Protein AF-A0A6G6IWY6-F1 (afdb_monomer)

Organism: Pseudomonas nitroreducens (NCBI:txid46680)

Foldseek 3Di:
DPDPDDDPPDPDDPPPDDDPPDDPPPPDPVVVVVVVVVCVVVVDDCPDDPDDDDPLDQDQDPNDRDDDDVVSVVVVVVVVVVVVVVVVVVVVVLVVLVVVVVVVLVDPDELVRSCVSSVHDLVVVQVSCCPPVVPDPSCVRNHDDPDPVLAQPADADDPVPDDADQPHWHADVNFIWHAAPPVRDIDTQVQFDADPVDSNRTDNHGPVVVVVVVCVVVDPPDDDDDDDDD

Radius of gyration: 30.79 Å; Cα contacts (8 Å, |Δi|>4): 140; chains: 1; bounding box: 71×66×79 Å

Nearest PDB structures (foldseek):
  1wfk-assembly1_A  TM=4.346E-01  e=1.126E+00  Mus musculus
  7r3w-assembly3_C  TM=5.726E-01  e=5.995E+00  Salmonella enterica subsp. enterica serovar Typhimurium
  7op5-assembly1_A  TM=5.508E-01  e=5.272E+00  Thermochaetoides thermophila DSM 1495

Sequence (230 aa):
METDFPEIEERFAADAWREPVYVEHKITHEDLTAATEAWLKAGGCITQVESGVQNAVGSQFNSRSVGESPVALQASVGQSLAAKARQARRAVIDTERVEKLQVLLLGETNRADVCAALEISDKILQRLLEQYFPGDKSVAHLRRKWRDEDQPKVVQLRDDEWKLAHGRIVKIDDIPHKRCPSCKEDKPTSQFYECSSHASGIKTYCKPCEKALGAIRWGKGGSNEQPSAA

Secondary structure (DSSP, 8-state):
----PPP-------GGGS----------HHHHHHHHHHHHHTT------------SS--EETTEE----HHHHHHHHHHHHHHHHHHHHHHHHHHHHHHHHHHHTTS---HHHHHHHTT--HHHHHHHHHHH-TT-SGGGGTS-PPPS--S---EE--GGG--PPTT-EEEETTEEEEE-TTT--EEEGGGEEE-TTSTTSEEEEEHHHHHHHHHHHTT-----------

pLDDT: mean 74.03, std 16.27, range [33.84, 93.94]

Solvent-accessible surface area (backbone atoms only — not comparable to full-atom values): 14804 Å² total; per-residue (Å²): 134,84,80,91,66,80,78,80,84,75,79,73,72,75,74,88,68,64,75,82,77,82,69,81,81,82,74,48,74,65,57,53,49,54,53,52,50,53,41,48,73,72,66,60,68,89,88,74,80,83,79,75,80,72,69,89,62,78,58,61,56,92,90,37,81,60,82,79,46,74,66,55,50,54,51,50,52,50,50,52,51,51,50,51,53,52,51,53,58,47,49,61,57,44,52,59,50,49,57,55,46,56,62,52,66,77,47,99,69,54,56,68,57,52,26,60,76,66,76,44,55,65,70,57,52,50,51,48,43,56,74,75,41,73,81,50,70,86,55,52,83,60,48,82,72,82,63,85,77,63,55,68,81,63,50,81,59,62,82,93,72,78,73,78,57,93,81,52,51,34,38,55,96,86,43,48,29,35,41,18,81,84,84,67,48,76,40,51,53,86,52,30,44,79,29,86,90,35,80,77,42,42,48,76,40,34,49,70,58,45,49,55,50,45,48,64,76,67,57,72,78,84,82,93,78,80,84,83,79,131

Mean predicted aligned error: 20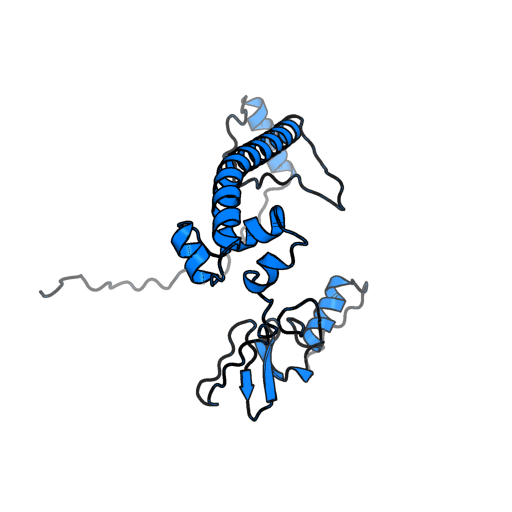.56 Å

Structure (mmCIF, N/CA/C/O backbone):
data_AF-A0A6G6IWY6-F1
#
_entry.id   AF-A0A6G6IWY6-F1
#
loop_
_atom_site.group_PDB
_atom_site.id
_atom_site.type_symbol
_atom_site.label_atom_id
_atom_site.label_alt_id
_atom_site.label_comp_id
_atom_site.label_asym_id
_atom_site.label_entity_id
_atom_site.label_seq_id
_atom_site.pdbx_PDB_ins_code
_atom_site.Cartn_x
_atom_site.Cartn_y
_atom_site.Cartn_z
_atom_site.occupancy
_atom_site.B_iso_or_equiv
_atom_site.auth_seq_id
_atom_site.auth_comp_id
_atom_site.auth_asym_id
_atom_site.auth_atom_id
_atom_site.pdbx_PDB_model_num
ATOM 1 N N . MET A 1 1 ? -17.441 38.829 -35.935 1.00 47.34 1 MET A N 1
ATOM 2 C CA . MET A 1 1 ? -15.992 38.563 -36.005 1.00 47.34 1 MET A CA 1
ATOM 3 C C . MET A 1 1 ? -15.815 37.500 -37.063 1.00 47.34 1 MET A C 1
ATOM 5 O O . MET A 1 1 ? -15.904 36.318 -36.763 1.00 47.34 1 MET A O 1
ATOM 9 N N . GLU A 1 2 ? -15.732 37.957 -38.306 1.00 50.34 2 GLU A N 1
ATOM 10 C CA . GLU A 1 2 ? -15.362 37.145 -39.461 1.00 50.34 2 GLU A CA 1
ATOM 11 C C . GLU A 1 2 ? -13.859 36.895 -39.331 1.00 50.34 2 GLU A C 1
ATOM 13 O O . GLU A 1 2 ? -13.079 37.836 -39.204 1.00 50.34 2 GLU A O 1
ATOM 18 N N . THR A 1 3 ? -13.461 35.635 -39.185 1.00 52.66 3 THR A N 1
ATOM 19 C CA . THR A 1 3 ? -12.047 35.270 -39.098 1.00 52.66 3 THR A CA 1
ATOM 20 C C . THR A 1 3 ? -11.517 35.063 -40.508 1.00 52.66 3 THR A C 1
ATOM 22 O O . THR A 1 3 ? -11.722 33.998 -41.087 1.00 52.66 3 THR A O 1
ATOM 25 N N . ASP A 1 4 ? -10.834 36.083 -41.022 1.00 59.19 4 ASP A N 1
ATOM 26 C CA . ASP A 1 4 ? -10.055 36.061 -42.262 1.00 59.19 4 ASP A CA 1
ATOM 27 C C . ASP A 1 4 ? -8.797 35.193 -42.092 1.00 59.19 4 ASP A C 1
ATOM 29 O O . ASP A 1 4 ? -7.681 35.694 -41.943 1.00 59.19 4 ASP A O 1
ATOM 33 N N . PHE A 1 5 ? -8.960 33.872 -42.071 1.00 64.62 5 PHE A N 1
ATOM 34 C CA . PHE A 1 5 ? -7.836 32.971 -42.314 1.00 64.62 5 PHE A CA 1
ATOM 35 C C . PHE A 1 5 ? -7.839 32.583 -43.794 1.00 64.62 5 PHE A C 1
ATOM 37 O O . PHE A 1 5 ? -8.876 32.132 -44.283 1.00 64.62 5 PHE A O 1
ATOM 44 N N . PRO A 1 6 ? -6.716 32.752 -44.516 1.00 67.19 6 PRO A N 1
ATOM 45 C CA . PRO A 1 6 ? -6.635 32.323 -45.903 1.00 67.19 6 PRO A CA 1
ATOM 46 C C . PRO A 1 6 ? -6.864 30.811 -45.990 1.00 67.19 6 PRO A C 1
ATOM 48 O O . PRO A 1 6 ? -6.364 30.040 -45.165 1.00 67.19 6 PRO A O 1
ATOM 51 N N . GLU A 1 7 ? -7.645 30.398 -46.984 1.00 66.56 7 GLU A N 1
ATOM 52 C CA . GLU A 1 7 ? -7.920 28.995 -47.268 1.00 66.56 7 GLU A CA 1
ATOM 53 C C . GLU A 1 7 ? -6.602 28.299 -47.643 1.00 66.56 7 GLU A C 1
ATOM 55 O O . GLU A 1 7 ? -5.855 28.764 -48.501 1.00 66.56 7 GLU A O 1
ATOM 60 N N . ILE A 1 8 ? -6.258 27.221 -46.936 1.00 66.50 8 ILE A N 1
ATOM 61 C CA . ILE A 1 8 ? -5.014 26.481 -47.174 1.00 66.50 8 ILE A CA 1
ATOM 62 C C . ILE A 1 8 ? -5.194 25.692 -48.480 1.00 66.50 8 ILE A C 1
ATOM 64 O O . ILE A 1 8 ? -5.775 24.607 -48.473 1.00 66.50 8 ILE A O 1
ATOM 68 N N . GLU A 1 9 ? -4.723 26.250 -49.598 1.00 61.19 9 GLU A N 1
ATOM 69 C CA . GLU A 1 9 ? -4.887 25.684 -50.949 1.00 61.19 9 GLU A CA 1
ATOM 70 C C . GL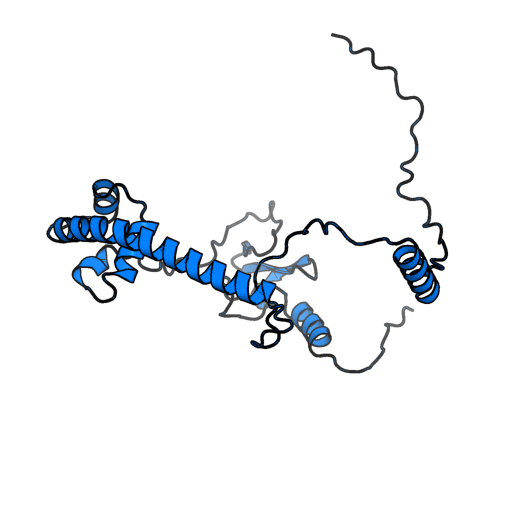U A 1 9 ? -4.089 24.387 -51.175 1.00 61.19 9 GLU A C 1
ATOM 72 O O . GLU A 1 9 ? -4.437 23.577 -52.035 1.00 61.19 9 GLU A O 1
ATOM 77 N N . GLU A 1 10 ? -3.065 24.119 -50.363 1.00 64.88 10 GLU A N 1
ATOM 78 C CA . GLU A 1 10 ? -2.229 22.928 -50.511 1.00 64.88 10 GLU A CA 1
ATOM 79 C C . GLU A 1 10 ? -2.509 21.906 -49.407 1.00 64.88 10 GLU A C 1
ATOM 81 O O . GLU A 1 10 ? -1.955 21.923 -48.305 1.00 64.88 10 GLU A O 1
ATOM 86 N N . ARG A 1 11 ? -3.380 20.946 -49.728 1.00 58.06 11 ARG A N 1
ATOM 87 C CA . ARG A 1 11 ? -3.481 19.690 -48.982 1.00 58.06 11 ARG A CA 1
ATOM 88 C C . ARG A 1 11 ? -2.247 18.841 -49.273 1.00 58.06 11 ARG A C 1
ATOM 90 O O . ARG A 1 11 ? -2.254 18.025 -50.191 1.00 58.06 11 ARG A O 1
ATOM 97 N N . PHE A 1 12 ? -1.204 18.993 -48.466 1.00 56.25 12 PHE A N 1
ATOM 98 C CA . PHE A 1 12 ? -0.118 18.018 -48.432 1.00 56.25 12 PHE A CA 1
ATOM 99 C C . PHE A 1 12 ? -0.699 16.670 -47.994 1.00 56.25 12 PHE A C 1
ATOM 101 O O . PHE A 1 12 ? -1.281 16.551 -46.911 1.00 56.25 12 PHE A O 1
ATOM 108 N N . ALA A 1 13 ? -0.591 15.652 -48.849 1.00 58.19 13 ALA A N 1
ATOM 109 C CA . ALA A 1 13 ? -0.885 14.289 -48.436 1.00 58.19 13 ALA A CA 1
ATOM 110 C C . ALA A 1 13 ? 0.026 13.965 -47.250 1.00 58.19 13 ALA A C 1
ATOM 112 O O . ALA A 1 13 ? 1.216 14.266 -47.294 1.00 58.19 13 ALA A O 1
ATOM 113 N N . ALA A 1 14 ? -0.531 13.403 -46.177 1.00 53.66 14 ALA A N 1
ATOM 114 C CA . ALA A 1 14 ? 0.255 13.022 -45.018 1.00 53.66 14 ALA A CA 1
ATOM 115 C C . ALA A 1 14 ? 1.386 12.081 -45.470 1.00 53.66 14 ALA A C 1
ATOM 117 O O . ALA A 1 14 ? 1.149 10.899 -45.711 1.00 53.66 14 ALA A O 1
ATOM 118 N N . ASP A 1 15 ? 2.617 12.598 -45.546 1.00 57.06 15 ASP A N 1
ATOM 119 C CA . ASP A 1 15 ? 3.846 11.851 -45.859 1.00 57.06 15 ASP A CA 1
ATOM 120 C C . ASP A 1 15 ? 4.134 10.723 -44.837 1.00 57.06 15 ASP A C 1
ATOM 122 O O . ASP A 1 15 ? 5.115 9.995 -44.957 1.00 57.06 15 ASP A O 1
ATOM 126 N N . ALA A 1 16 ? 3.247 10.519 -43.857 1.00 53.28 16 ALA A N 1
ATOM 127 C CA . ALA A 1 16 ? 3.255 9.430 -42.886 1.00 53.28 16 ALA A CA 1
ATOM 128 C C . ALA A 1 16 ? 3.116 8.017 -43.497 1.00 53.28 16 ALA A C 1
ATOM 130 O O . ALA A 1 16 ? 3.171 7.041 -42.753 1.00 53.28 16 ALA A O 1
ATOM 131 N N . TRP A 1 17 ? 2.953 7.893 -44.822 1.00 53.72 17 TRP A N 1
ATOM 132 C CA . TRP A 1 17 ? 2.821 6.609 -45.525 1.00 53.72 17 TRP A CA 1
ATOM 133 C C . TRP A 1 17 ? 3.666 6.497 -46.801 1.00 53.72 17 TRP A C 1
ATOM 135 O O . TRP A 1 17 ? 3.313 5.731 -47.698 1.00 53.72 17 TRP A O 1
ATOM 145 N N . ARG A 1 18 ? 4.783 7.230 -46.926 1.00 61.41 18 ARG A N 1
ATOM 146 C CA . ARG A 1 18 ? 5.783 6.830 -47.931 1.00 61.41 18 ARG A CA 1
ATOM 147 C C . ARG A 1 18 ? 6.283 5.431 -47.578 1.00 61.41 18 ARG A C 1
ATOM 149 O O . ARG A 1 18 ? 6.529 5.147 -46.405 1.00 61.41 18 ARG A O 1
ATOM 156 N N . GLU A 1 19 ? 6.405 4.563 -48.583 1.00 60.81 19 GLU A N 1
ATOM 157 C CA . GLU A 1 19 ? 7.048 3.258 -48.419 1.00 60.81 19 GLU A CA 1
ATOM 158 C C . GLU A 1 19 ? 8.378 3.460 -47.681 1.00 60.81 19 GLU A C 1
ATOM 160 O O . GLU A 1 19 ? 9.105 4.408 -48.006 1.00 60.81 19 GLU A O 1
ATOM 165 N N . PRO A 1 20 ? 8.687 2.648 -46.655 1.00 61.53 20 PRO A N 1
ATOM 166 C CA . PRO A 1 20 ? 9.910 2.821 -45.895 1.00 61.53 20 PRO A CA 1
ATOM 167 C C . PRO A 1 20 ? 11.089 2.729 -46.861 1.00 61.53 20 PRO A C 1
ATOM 169 O O . PRO A 1 20 ? 11.387 1.661 -47.396 1.00 61.53 20 PRO A O 1
ATOM 172 N N . VAL A 1 21 ? 11.754 3.860 -47.101 1.00 66.06 21 VAL A N 1
ATOM 173 C CA . VAL A 1 21 ? 13.010 3.874 -47.844 1.00 66.06 21 VAL A CA 1
ATOM 174 C C . VAL A 1 21 ? 13.999 3.108 -46.983 1.00 66.06 21 VAL A C 1
ATOM 176 O O . VAL A 1 21 ? 14.399 3.574 -45.916 1.00 66.06 21 VAL A O 1
ATOM 179 N N . TYR A 1 22 ? 14.335 1.896 -47.415 1.00 55.53 22 TYR A N 1
ATOM 180 C CA . TYR A 1 22 ? 15.303 1.060 -46.730 1.00 55.53 22 TYR A CA 1
ATOM 181 C C . TYR A 1 22 ? 16.676 1.717 -46.848 1.00 55.53 22 TYR A C 1
ATOM 183 O O . TYR A 1 22 ? 17.366 1.604 -47.860 1.00 55.53 22 TYR A O 1
ATOM 191 N N . VAL A 1 23 ? 17.053 2.455 -45.810 1.00 64.75 23 VAL A N 1
ATOM 192 C CA . VAL A 1 23 ? 18.428 2.896 -45.629 1.00 64.75 23 VAL A CA 1
ATOM 193 C C . VAL A 1 23 ? 19.171 1.695 -45.066 1.00 64.75 23 VAL A C 1
ATOM 195 O O . VAL A 1 23 ? 18.904 1.287 -43.938 1.00 64.75 23 VAL A O 1
ATOM 198 N N . GLU A 1 24 ? 20.075 1.102 -45.846 1.00 63.06 24 GLU A N 1
ATOM 199 C CA . GLU A 1 24 ? 20.978 0.068 -45.339 1.00 63.06 24 GLU A CA 1
ATOM 200 C C . GLU A 1 24 ? 21.704 0.615 -44.103 1.00 63.06 24 GLU A C 1
ATOM 202 O O . GLU A 1 24 ? 22.569 1.485 -44.210 1.00 63.06 24 GLU A O 1
ATOM 207 N N . HIS A 1 25 ? 21.340 0.135 -42.913 1.00 59.12 25 HIS A N 1
ATOM 208 C CA . HIS A 1 25 ? 22.015 0.480 -41.668 1.00 59.12 25 HIS A CA 1
ATOM 209 C C . HIS A 1 25 ? 23.422 -0.145 -41.664 1.00 59.12 25 HIS A C 1
ATOM 211 O O . HIS A 1 25 ? 23.652 -1.184 -41.054 1.00 59.12 25 HIS A O 1
ATOM 217 N N . LYS A 1 26 ? 24.377 0.466 -42.372 1.00 64.69 26 LYS A N 1
ATOM 218 C CA . LYS A 1 26 ? 25.794 0.067 -42.407 1.00 64.69 26 LYS A CA 1
ATOM 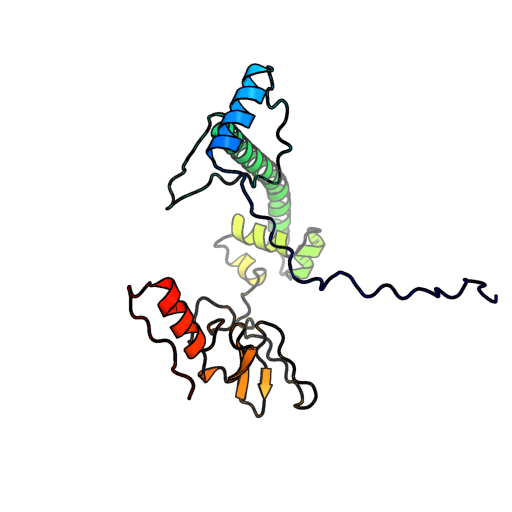219 C C . LYS A 1 26 ? 26.606 0.775 -41.324 1.00 64.69 26 LYS A C 1
ATOM 221 O O . LYS A 1 26 ? 27.669 1.311 -41.598 1.00 64.69 26 LYS A O 1
ATOM 226 N N . ILE A 1 27 ? 26.096 0.812 -40.098 1.00 77.00 27 ILE A N 1
ATOM 227 C CA . ILE A 1 27 ? 26.972 1.046 -38.950 1.00 77.00 27 ILE A CA 1
ATOM 228 C C . ILE A 1 27 ? 27.260 -0.332 -38.386 1.00 77.00 27 ILE A C 1
ATOM 230 O O . ILE A 1 27 ? 26.419 -0.945 -37.727 1.00 77.00 27 ILE A O 1
ATOM 234 N N . THR A 1 28 ? 28.425 -0.854 -38.736 1.00 81.12 28 THR A N 1
ATOM 235 C CA . THR A 1 28 ? 28.901 -2.112 -38.184 1.00 81.12 28 THR A CA 1
ATOM 236 C C . THR A 1 28 ? 29.411 -1.887 -36.764 1.00 81.12 28 THR A C 1
ATOM 238 O O . THR A 1 28 ? 29.689 -0.766 -36.333 1.00 81.12 28 THR A O 1
ATOM 241 N N . HIS A 1 29 ? 29.545 -2.972 -36.005 1.00 74.50 29 HIS A N 1
ATOM 242 C CA . HIS A 1 29 ? 30.143 -2.905 -34.673 1.00 74.50 29 HIS A CA 1
ATOM 243 C C . HIS A 1 29 ? 31.586 -2.360 -34.720 1.00 74.50 29 HIS A C 1
ATOM 245 O O . HIS A 1 29 ? 32.047 -1.719 -33.776 1.00 74.50 29 HIS A O 1
ATOM 251 N N . GLU A 1 30 ? 32.291 -2.581 -35.831 1.00 80.62 30 GLU A N 1
ATOM 252 C CA . GLU A 1 30 ? 33.650 -2.085 -36.062 1.00 80.62 30 GLU A CA 1
ATOM 253 C C . GLU A 1 30 ? 33.665 -0.559 -36.218 1.00 80.62 30 GLU A C 1
ATOM 255 O O . GLU A 1 30 ? 34.477 0.109 -35.578 1.00 80.62 30 GLU A O 1
ATOM 260 N N . ASP A 1 31 ? 32.699 0.007 -36.948 1.00 82.69 31 ASP A N 1
ATOM 261 C CA . ASP A 1 31 ? 32.545 1.461 -37.104 1.00 82.69 31 ASP A CA 1
ATOM 262 C C . ASP A 1 31 ? 32.257 2.153 -35.765 1.00 82.69 31 ASP A C 1
ATOM 264 O O . ASP A 1 31 ? 32.817 3.210 -35.462 1.00 82.69 31 ASP A O 1
ATOM 268 N N . LEU A 1 32 ? 31.420 1.533 -34.924 1.00 83.00 32 LEU A N 1
ATOM 269 C CA . LEU A 1 32 ? 31.150 2.023 -33.569 1.00 83.00 32 LEU A CA 1
ATOM 270 C C . LEU A 1 32 ? 32.414 2.014 -32.710 1.00 83.00 32 LEU A C 1
ATOM 272 O O . LEU A 1 32 ? 32.672 2.979 -31.992 1.00 83.00 32 LEU A O 1
ATOM 276 N N . THR A 1 33 ? 33.208 0.947 -32.817 1.00 85.19 33 THR A N 1
ATOM 277 C CA . THR A 1 33 ? 34.448 0.780 -32.050 1.00 85.19 33 THR A CA 1
ATOM 278 C C . THR A 1 33 ? 35.471 1.847 -32.448 1.00 85.19 33 THR A C 1
ATOM 280 O O . THR A 1 33 ? 35.993 2.557 -31.584 1.00 85.19 33 THR A O 1
ATOM 283 N N . ALA A 1 34 ? 35.670 2.056 -33.752 1.00 85.38 34 ALA A N 1
ATOM 284 C CA . ALA A 1 34 ? 36.560 3.086 -34.280 1.00 85.38 34 ALA A CA 1
ATOM 285 C C . ALA A 1 34 ? 36.130 4.505 -33.860 1.00 85.38 34 ALA A C 1
ATOM 287 O O . ALA A 1 34 ? 36.969 5.328 -33.486 1.00 85.38 34 ALA A O 1
ATOM 288 N N . ALA A 1 35 ? 34.824 4.789 -33.857 1.00 85.62 35 ALA A N 1
ATOM 289 C CA . ALA A 1 35 ? 34.291 6.068 -33.395 1.00 85.62 35 ALA A CA 1
ATOM 290 C C . ALA A 1 35 ? 34.550 6.299 -31.896 1.00 85.62 35 ALA A C 1
ATOM 292 O O . ALA A 1 35 ? 34.976 7.390 -31.505 1.00 85.62 35 ALA A O 1
ATOM 293 N N . THR A 1 36 ? 34.354 5.279 -31.052 1.00 85.50 36 THR A N 1
ATOM 294 C CA . THR A 1 36 ? 34.669 5.375 -29.617 1.00 85.50 36 THR A CA 1
ATOM 295 C C . THR A 1 36 ? 36.156 5.583 -29.354 1.00 85.50 36 THR A C 1
ATOM 297 O O . THR A 1 36 ? 36.515 6.406 -28.513 1.00 85.50 36 THR A O 1
ATOM 300 N N . GLU A 1 37 ? 37.034 4.899 -30.086 1.00 84.44 37 GLU A N 1
ATOM 301 C CA . GLU A 1 37 ? 38.485 5.055 -29.945 1.00 84.44 37 GLU A CA 1
ATOM 302 C C . GLU A 1 37 ? 38.958 6.445 -30.373 1.00 84.44 37 GLU A C 1
ATOM 304 O O . GLU A 1 37 ? 39.750 7.073 -29.667 1.00 84.44 37 GLU A O 1
ATOM 309 N N . ALA A 1 38 ? 38.440 6.962 -31.491 1.00 86.50 38 ALA A N 1
ATOM 310 C CA . ALA A 1 38 ? 38.732 8.315 -31.951 1.00 86.50 38 ALA A CA 1
ATOM 311 C C . ALA A 1 38 ? 38.292 9.368 -30.921 1.00 86.50 38 ALA A C 1
ATOM 313 O O . ALA A 1 38 ? 39.040 10.305 -30.634 1.00 86.50 38 ALA A O 1
ATOM 314 N N . TRP A 1 39 ? 37.115 9.186 -30.316 1.00 87.31 39 TRP A N 1
ATOM 315 C CA . TRP A 1 39 ? 36.584 10.077 -29.285 1.00 87.31 39 TRP A CA 1
ATOM 316 C C . TRP A 1 39 ? 37.406 10.043 -27.987 1.00 87.31 39 TRP A C 1
ATOM 318 O O . TRP A 1 39 ? 37.747 11.095 -27.442 1.00 87.31 39 TRP A O 1
ATOM 328 N N . LEU A 1 40 ? 37.810 8.854 -27.529 1.00 85.44 40 LEU A N 1
ATOM 329 C CA . LEU A 1 40 ? 38.690 8.695 -26.365 1.00 85.44 40 LEU A CA 1
ATOM 330 C C . LEU A 1 40 ? 40.083 9.289 -26.618 1.00 85.44 40 LEU A C 1
ATOM 332 O O . LEU A 1 40 ? 40.644 9.953 -25.747 1.00 85.44 40 LEU A O 1
ATOM 336 N N . LYS A 1 41 ? 40.632 9.110 -27.825 1.00 83.81 41 LYS A N 1
ATOM 337 C CA . LYS A 1 41 ? 41.930 9.674 -28.227 1.00 83.81 41 LYS A CA 1
ATOM 338 C C . LYS A 1 41 ? 41.906 11.201 -28.309 1.00 83.81 41 LYS A C 1
ATOM 340 O O . LYS A 1 41 ? 42.921 11.836 -28.038 1.00 83.81 41 LYS A O 1
ATOM 345 N N . ALA A 1 42 ? 40.754 11.788 -28.631 1.00 85.12 42 ALA A N 1
ATOM 346 C CA . ALA A 1 42 ? 40.528 13.230 -28.578 1.00 85.12 42 ALA A CA 1
ATOM 347 C C . ALA A 1 42 ? 40.396 13.778 -27.139 1.00 85.12 42 ALA A C 1
ATOM 349 O O . ALA A 1 42 ? 40.190 14.976 -26.961 1.00 85.12 42 ALA A O 1
ATOM 350 N N . GLY A 1 43 ? 40.517 12.925 -26.113 1.00 84.44 43 GLY A N 1
ATOM 351 C CA . GLY A 1 43 ? 40.382 13.313 -24.709 1.00 84.44 43 GLY A CA 1
ATOM 352 C C . GLY A 1 43 ? 38.931 13.468 -24.256 1.00 84.44 43 GLY A C 1
ATOM 353 O O . GLY A 1 43 ? 38.684 14.073 -23.213 1.00 84.44 43 GLY A O 1
ATOM 354 N N . GLY A 1 44 ? 37.970 12.939 -25.023 1.00 77.00 44 GLY A N 1
ATOM 355 C CA . GLY A 1 44 ? 36.573 12.890 -24.621 1.00 77.00 44 GLY A CA 1
ATOM 356 C C . GLY A 1 44 ? 36.417 12.082 -23.335 1.00 77.00 44 GLY A C 1
ATOM 357 O O . GLY A 1 44 ? 36.778 10.908 -23.274 1.00 77.00 44 GLY A O 1
ATOM 358 N N . CYS A 1 45 ? 35.887 12.712 -22.291 1.00 77.00 45 CYS A N 1
ATOM 359 C CA . CYS A 1 45 ? 35.471 12.040 -21.070 1.00 77.00 45 CYS A CA 1
ATOM 360 C C . CYS A 1 45 ? 33.981 12.306 -20.845 1.00 77.00 45 CYS A C 1
ATOM 362 O O . CYS A 1 45 ? 33.481 13.400 -21.108 1.00 77.00 45 CYS A O 1
ATOM 364 N N . ILE A 1 46 ? 33.243 11.284 -20.404 1.00 67.44 46 ILE A N 1
ATOM 365 C CA . ILE A 1 46 ? 31.826 11.447 -20.077 1.00 67.44 46 ILE A CA 1
ATOM 366 C C . ILE A 1 46 ? 31.784 12.202 -18.749 1.00 67.44 46 ILE A C 1
ATOM 368 O O . ILE A 1 46 ? 31.975 11.614 -17.688 1.00 67.44 46 ILE A O 1
ATOM 372 N N . THR A 1 47 ? 31.600 13.518 -18.810 1.00 63.31 47 THR A N 1
ATOM 373 C CA . THR A 1 47 ? 31.592 14.393 -17.630 1.00 63.31 47 THR A CA 1
ATOM 374 C C . THR A 1 47 ? 30.279 14.315 -16.858 1.00 63.31 47 THR A C 1
ATOM 376 O O . THR A 1 47 ? 30.277 14.493 -15.642 1.00 63.31 47 THR A O 1
ATOM 379 N N . GLN A 1 48 ? 29.168 14.008 -17.535 1.00 57.81 48 GLN A N 1
ATOM 380 C CA . GLN A 1 48 ? 27.853 13.894 -16.916 1.00 57.81 48 GLN A CA 1
ATOM 381 C C . GLN A 1 48 ? 26.962 12.943 -17.724 1.00 57.81 48 GLN A C 1
ATOM 383 O O . GLN A 1 48 ? 26.645 13.201 -18.881 1.00 57.81 48 GLN A O 1
ATOM 388 N N . VAL A 1 49 ? 26.549 11.834 -17.108 1.00 59.91 49 VAL A N 1
ATOM 389 C CA . VAL A 1 49 ? 25.427 11.027 -17.603 1.00 59.91 49 VAL A CA 1
ATOM 390 C C . VAL A 1 49 ? 24.175 11.633 -16.986 1.00 59.91 49 VAL A C 1
ATOM 392 O O . VAL A 1 49 ? 24.016 11.584 -15.766 1.00 59.91 49 VAL A O 1
ATOM 395 N N . GLU A 1 50 ? 23.295 12.231 -17.791 1.00 53.16 50 GLU A N 1
ATOM 396 C CA . GLU A 1 50 ? 21.964 12.599 -17.308 1.00 53.16 50 GLU A CA 1
ATOM 397 C C . GLU A 1 50 ? 21.269 11.313 -16.866 1.00 53.16 50 GLU A C 1
ATOM 399 O O . GLU A 1 50 ? 20.954 10.439 -17.675 1.00 53.16 50 GLU A O 1
ATOM 404 N N . SER A 1 51 ? 21.129 11.135 -15.552 1.00 49.69 51 SER A N 1
ATOM 405 C CA . SER A 1 51 ? 20.600 9.904 -14.985 1.00 49.69 51 SER A CA 1
ATOM 406 C C . SER A 1 51 ? 19.118 9.782 -15.341 1.00 49.69 51 SER A C 1
ATOM 408 O O . SER A 1 51 ? 18.244 10.264 -14.618 1.00 49.69 51 SER A O 1
ATOM 410 N N . GLY A 1 52 ? 18.824 9.125 -16.457 1.00 49.41 52 GLY A N 1
ATOM 411 C CA . GLY A 1 52 ? 17.492 8.633 -16.764 1.00 49.41 52 GLY A CA 1
ATOM 412 C C . GLY A 1 52 ? 17.092 7.609 -15.705 1.00 49.41 52 GLY A C 1
ATOM 413 O O . GLY A 1 52 ? 17.636 6.511 -15.677 1.00 49.41 52 GLY A O 1
ATOM 414 N N . VAL A 1 53 ? 16.198 8.020 -14.800 1.00 55.38 53 VAL A N 1
ATOM 415 C CA . VAL A 1 53 ? 15.384 7.210 -13.874 1.00 55.38 53 VAL A CA 1
ATOM 416 C C . VAL A 1 53 ? 16.012 5.860 -13.496 1.00 55.38 53 VAL A C 1
ATOM 418 O O . VAL A 1 53 ? 15.506 4.793 -13.841 1.00 55.38 53 VAL A O 1
ATOM 421 N N . GLN A 1 54 ? 17.112 5.884 -12.744 1.00 49.81 54 GLN A N 1
ATOM 422 C CA . GLN A 1 54 ? 17.537 4.679 -12.040 1.00 49.81 54 GLN A CA 1
ATOM 423 C C . GLN A 1 54 ? 16.692 4.560 -10.777 1.00 49.81 54 GLN A C 1
ATOM 425 O O . GLN A 1 54 ? 16.935 5.227 -9.770 1.00 49.81 54 GLN A O 1
ATOM 430 N N . ASN A 1 55 ? 15.659 3.718 -10.838 1.00 50.75 55 ASN A N 1
ATOM 431 C CA . ASN A 1 55 ? 15.020 3.231 -9.626 1.00 50.75 55 ASN A CA 1
ATOM 432 C C . ASN A 1 55 ? 16.111 2.570 -8.792 1.00 50.75 55 ASN A C 1
ATOM 434 O O . ASN A 1 55 ? 16.756 1.627 -9.242 1.00 50.75 55 ASN A O 1
ATOM 438 N N . ALA A 1 56 ? 16.326 3.088 -7.588 1.00 50.81 56 ALA A N 1
ATOM 439 C CA . ALA A 1 56 ? 17.414 2.690 -6.711 1.00 50.81 56 ALA A CA 1
ATOM 440 C C . ALA A 1 56 ? 17.167 1.335 -6.021 1.00 50.81 56 ALA A C 1
ATOM 442 O O . ALA A 1 56 ? 17.426 1.155 -4.834 1.00 50.81 56 ALA A O 1
ATOM 443 N N . VAL A 1 57 ? 16.626 0.383 -6.774 1.00 55.47 57 VAL A N 1
ATOM 444 C CA . VAL A 1 57 ? 16.530 -1.017 -6.403 1.00 55.47 57 VAL A CA 1
ATOM 445 C C . VAL A 1 57 ? 17.707 -1.685 -7.095 1.00 55.47 57 VAL A C 1
ATOM 447 O O . VAL A 1 57 ? 17.765 -1.708 -8.323 1.00 55.47 57 VAL A O 1
ATOM 450 N N . GLY A 1 58 ? 18.670 -2.184 -6.317 1.00 55.41 58 GLY A N 1
ATOM 451 C CA . GLY A 1 58 ? 19.726 -3.028 -6.871 1.00 55.41 58 GLY A CA 1
ATOM 452 C C . GLY A 1 58 ? 19.082 -4.130 -7.707 1.00 55.41 58 GLY A C 1
ATOM 453 O O . GLY A 1 58 ? 18.123 -4.754 -7.251 1.00 55.41 58 GLY A O 1
ATOM 454 N N . SER A 1 59 ? 19.552 -4.319 -8.941 1.00 54.41 59 SER A N 1
ATOM 455 C CA . SER A 1 59 ? 19.031 -5.366 -9.817 1.00 54.41 59 SER A CA 1
ATOM 456 C C . SER A 1 59 ? 19.219 -6.713 -9.117 1.00 54.41 59 SER A C 1
ATOM 458 O O . SER A 1 59 ? 20.342 -7.190 -8.940 1.00 54.41 59 SER A O 1
ATOM 460 N N . GLN A 1 60 ? 18.121 -7.283 -8.623 1.00 59.38 60 GLN A N 1
ATOM 461 C CA . GLN A 1 60 ? 18.121 -8.607 -8.021 1.00 59.38 60 GLN A CA 1
ATOM 462 C C . GLN A 1 60 ? 17.842 -9.614 -9.129 1.00 59.38 60 GLN A C 1
ATOM 464 O O . GLN A 1 60 ? 16.760 -9.625 -9.713 1.00 59.38 60 GLN A O 1
ATOM 469 N N . PHE A 1 61 ? 18.815 -10.477 -9.403 1.00 45.03 61 PHE A N 1
ATOM 470 C CA . PHE A 1 61 ? 18.639 -11.632 -10.272 1.00 45.03 61 PHE A CA 1
ATOM 471 C C . PHE A 1 61 ? 18.584 -12.881 -9.393 1.00 45.03 61 PHE A C 1
ATOM 473 O O . PHE A 1 61 ? 19.542 -13.171 -8.678 1.00 45.03 61 PHE A O 1
ATOM 480 N N . ASN A 1 62 ? 17.459 -13.605 -9.396 1.00 55.31 62 ASN A N 1
ATOM 481 C CA . ASN A 1 62 ? 17.239 -14.777 -8.531 1.00 55.31 62 ASN A CA 1
ATOM 482 C C . ASN A 1 62 ? 17.623 -14.531 -7.059 1.00 55.31 62 ASN A C 1
ATOM 484 O O . ASN A 1 62 ? 18.383 -15.295 -6.464 1.00 55.31 62 ASN A O 1
ATOM 488 N N . SER A 1 63 ? 17.131 -13.430 -6.4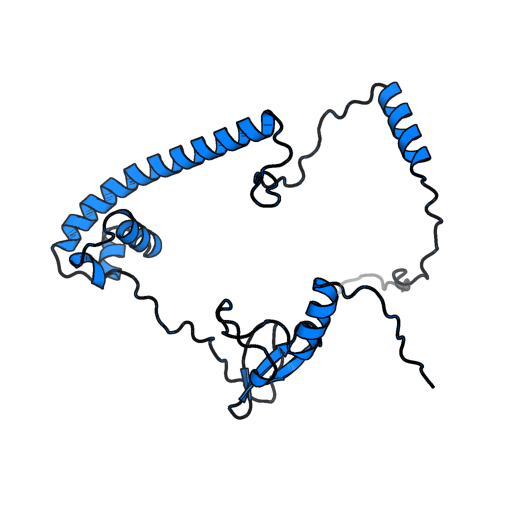82 1.00 60.94 63 SER A N 1
ATOM 489 C CA . SER A 1 63 ? 17.399 -13.032 -5.087 1.00 60.94 63 SER A CA 1
ATOM 490 C C . SER A 1 63 ? 18.878 -12.781 -4.753 1.00 60.94 63 SER A C 1
ATOM 492 O O . SER A 1 63 ? 19.226 -12.617 -3.585 1.00 60.94 63 SER A O 1
ATOM 494 N N . ARG A 1 64 ? 19.755 -12.726 -5.760 1.00 52.81 64 ARG A N 1
ATOM 495 C CA . ARG A 1 64 ? 21.170 -12.383 -5.631 1.00 52.81 64 ARG A CA 1
ATOM 496 C C . ARG A 1 64 ? 21.382 -10.989 -6.210 1.00 52.81 64 ARG A C 1
ATOM 498 O O . ARG A 1 64 ? 20.964 -10.715 -7.337 1.00 52.81 64 ARG A O 1
ATOM 505 N N . SER A 1 65 ? 22.007 -10.100 -5.445 1.00 59.12 65 SER A N 1
ATOM 506 C CA . SER A 1 65 ? 22.430 -8.808 -5.974 1.00 59.12 65 SER A CA 1
ATOM 507 C C . SER A 1 65 ? 23.580 -9.022 -6.957 1.00 59.12 65 SER A C 1
ATOM 509 O O . SER A 1 65 ? 24.559 -9.710 -6.667 1.00 59.12 65 SER A O 1
ATOM 511 N N . VAL A 1 66 ? 23.433 -8.481 -8.164 1.00 54.75 66 VAL A N 1
ATOM 512 C CA . VAL A 1 66 ? 24.462 -8.505 -9.209 1.00 54.75 66 VAL A CA 1
ATOM 513 C C . VAL A 1 66 ? 24.902 -7.074 -9.498 1.00 54.75 66 VAL A C 1
ATOM 515 O O . VAL A 1 66 ? 24.069 -6.208 -9.751 1.00 54.75 66 VAL A O 1
ATOM 518 N N . GLY A 1 67 ? 26.217 -6.832 -9.458 1.00 54.12 67 GLY A N 1
ATOM 519 C CA . GLY A 1 67 ? 26.811 -5.548 -9.847 1.00 54.12 67 GLY A CA 1
ATOM 520 C C . GLY A 1 67 ? 26.796 -4.457 -8.771 1.00 54.12 67 GLY A C 1
ATOM 521 O O . GLY A 1 67 ? 26.523 -3.299 -9.079 1.00 54.12 67 GLY A O 1
ATOM 522 N N . GLU A 1 68 ? 27.098 -4.787 -7.513 1.00 59.34 68 GLU A N 1
ATOM 523 C CA . GLU A 1 68 ? 27.243 -3.778 -6.456 1.00 59.34 68 GLU A CA 1
ATOM 524 C C . GLU A 1 68 ? 28.534 -2.970 -6.650 1.00 59.34 68 GLU A C 1
ATOM 526 O O . GLU A 1 68 ? 29.601 -3.300 -6.136 1.00 59.34 68 GLU A O 1
ATOM 531 N N . SER A 1 69 ? 28.438 -1.876 -7.405 1.00 71.44 69 SER A N 1
AT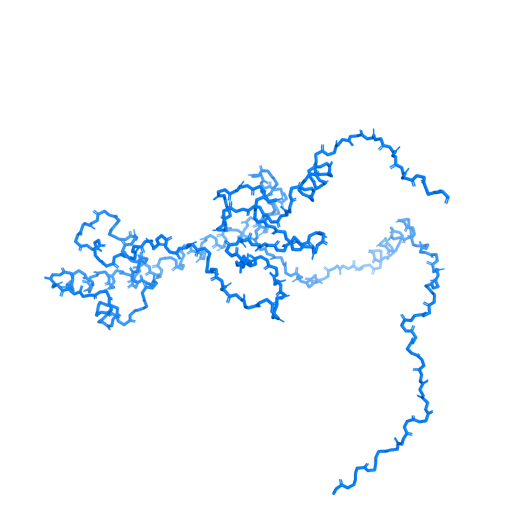OM 532 C CA . SER A 1 69 ? 29.420 -0.796 -7.313 1.00 71.44 69 SER A CA 1
ATOM 533 C C . SER A 1 69 ? 29.471 -0.294 -5.858 1.00 71.44 69 SER A C 1
ATOM 535 O O . SER A 1 69 ? 28.410 -0.172 -5.233 1.00 71.44 69 SER A O 1
ATOM 537 N N . PRO A 1 70 ? 30.649 0.067 -5.312 1.00 72.50 70 PRO A N 1
ATOM 538 C CA . PRO A 1 70 ? 30.767 0.660 -3.976 1.00 72.50 70 PRO A CA 1
ATOM 539 C C . PRO A 1 70 ? 29.808 1.841 -3.756 1.00 72.50 70 PRO A C 1
ATOM 541 O O . PRO A 1 70 ? 29.257 2.015 -2.669 1.00 72.50 70 PRO A O 1
ATOM 544 N N . VAL A 1 71 ? 29.533 2.602 -4.821 1.00 69.62 71 VAL A N 1
ATOM 545 C CA . VAL A 1 71 ? 28.581 3.721 -4.827 1.00 69.62 71 VAL A CA 1
ATOM 546 C C . VAL A 1 71 ? 27.138 3.238 -4.643 1.00 69.62 71 VAL A C 1
ATOM 548 O O . VAL A 1 71 ? 26.381 3.832 -3.876 1.00 69.62 71 VAL A O 1
ATOM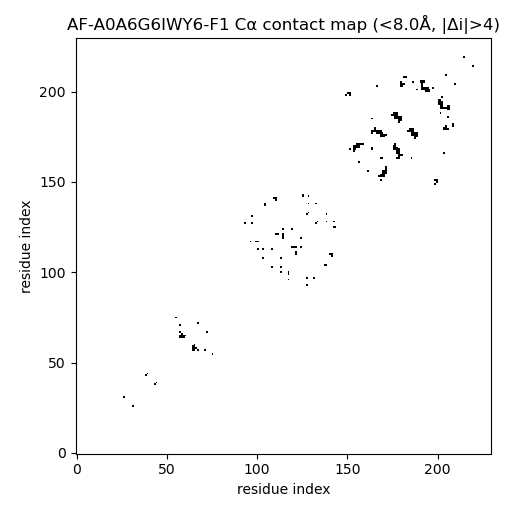 551 N N . ALA A 1 72 ? 26.753 2.138 -5.294 1.00 66.38 72 ALA A N 1
ATOM 552 C CA . ALA A 1 72 ? 25.423 1.546 -5.157 1.00 66.38 72 ALA A CA 1
ATOM 553 C C . ALA A 1 72 ? 25.203 0.985 -3.744 1.00 66.38 72 ALA A C 1
ATOM 555 O O . ALA A 1 72 ? 24.136 1.180 -3.156 1.00 66.38 72 ALA A O 1
ATOM 556 N N . LEU A 1 73 ? 26.232 0.364 -3.157 1.00 69.81 73 LEU A N 1
ATOM 557 C CA . LEU A 1 73 ? 26.172 -0.135 -1.786 1.00 69.81 73 LEU A CA 1
ATOM 558 C C . LEU A 1 73 ? 26.025 1.021 -0.785 1.00 69.81 73 LEU A C 1
ATOM 560 O O . LEU A 1 73 ? 25.126 0.991 0.056 1.00 69.81 73 LEU A O 1
ATOM 564 N N . GLN A 1 74 ? 26.810 2.091 -0.931 1.00 73.50 74 GLN A N 1
ATOM 565 C CA . GLN A 1 74 ? 26.701 3.286 -0.090 1.00 73.50 74 GLN A CA 1
ATOM 566 C C . GLN A 1 74 ? 25.339 3.987 -0.236 1.00 73.50 74 GLN A C 1
ATOM 568 O O . GLN A 1 74 ? 24.750 4.402 0.765 1.00 73.50 74 GLN A O 1
ATOM 573 N N . ALA A 1 75 ? 24.790 4.060 -1.452 1.00 71.06 75 ALA A N 1
ATOM 574 C CA . ALA A 1 75 ? 23.449 4.588 -1.693 1.00 71.06 75 ALA A CA 1
ATOM 575 C C . ALA A 1 75 ? 22.362 3.731 -1.021 1.00 71.06 75 ALA A C 1
ATOM 577 O O . ALA A 1 75 ? 21.438 4.276 -0.413 1.00 71.06 75 ALA A O 1
ATOM 578 N N . SER A 1 76 ? 22.488 2.400 -1.070 1.00 70.12 76 SER A N 1
ATOM 579 C CA . SER A 1 76 ? 21.547 1.476 -0.424 1.00 70.12 76 SER A CA 1
ATOM 580 C C . SER A 1 76 ? 21.551 1.624 1.105 1.00 70.12 76 SER A C 1
ATOM 582 O O . SER A 1 76 ? 20.495 1.719 1.737 1.00 70.12 76 SER A O 1
ATOM 584 N N . VAL A 1 77 ? 22.741 1.759 1.702 1.00 75.19 77 VAL A N 1
ATOM 585 C CA . VAL A 1 77 ? 22.918 2.043 3.131 1.00 75.19 77 VAL A CA 1
ATOM 586 C C . VAL A 1 77 ? 22.306 3.399 3.479 1.00 75.19 77 VAL A C 1
ATOM 588 O O . VAL A 1 77 ? 21.547 3.495 4.445 1.00 75.19 77 VAL A O 1
ATOM 591 N N . GLY A 1 78 ? 22.550 4.430 2.665 1.00 75.25 78 GLY A N 1
ATOM 592 C CA . GLY A 1 78 ? 21.954 5.756 2.838 1.00 75.25 78 GLY A CA 1
ATOM 593 C C . GLY A 1 78 ? 20.422 5.729 2.824 1.00 75.25 78 GLY A C 1
ATOM 594 O O . GLY A 1 78 ? 19.783 6.336 3.685 1.00 75.25 78 GLY A O 1
ATOM 595 N N . GLN A 1 79 ? 19.812 4.967 1.914 1.00 74.25 79 GLN A N 1
ATOM 596 C CA . GLN A 1 79 ? 18.358 4.787 1.862 1.00 74.25 79 GLN A CA 1
ATOM 597 C C . GLN A 1 79 ? 17.814 4.041 3.079 1.00 74.25 79 GLN A C 1
ATOM 599 O O . GLN A 1 79 ? 16.792 4.450 3.631 1.00 74.25 79 GLN A O 1
ATOM 604 N N . SER A 1 80 ? 18.502 2.989 3.530 1.00 80.06 80 SER A N 1
ATOM 605 C CA . SER A 1 80 ? 18.146 2.244 4.743 1.00 80.06 80 SER A CA 1
ATOM 606 C C . SER A 1 80 ? 18.174 3.145 5.980 1.00 80.06 80 SER A C 1
ATOM 608 O O . SER A 1 80 ? 17.215 3.180 6.754 1.00 80.06 80 SER A O 1
ATOM 610 N N . LEU A 1 81 ? 19.224 3.957 6.135 1.00 83.12 81 LEU A N 1
ATOM 611 C CA . LEU A 1 81 ? 19.333 4.937 7.217 1.00 83.12 81 LEU A CA 1
ATOM 612 C C . LEU A 1 81 ? 18.243 6.011 7.127 1.00 83.12 81 LEU A C 1
ATOM 614 O O . LEU A 1 81 ? 17.602 6.321 8.131 1.00 83.12 81 LEU A O 1
ATOM 618 N N . ALA A 1 82 ? 17.967 6.540 5.933 1.00 81.69 82 ALA A N 1
ATOM 619 C CA . ALA A 1 82 ? 16.903 7.519 5.727 1.00 81.69 82 ALA A CA 1
ATOM 620 C C . ALA A 1 82 ? 15.512 6.937 6.033 1.00 81.69 82 ALA A C 1
ATOM 622 O O . ALA A 1 82 ? 14.680 7.614 6.644 1.00 81.69 82 ALA A O 1
ATOM 623 N N . ALA A 1 83 ? 15.256 5.681 5.655 1.00 81.56 83 ALA A N 1
ATOM 624 C CA . ALA A 1 83 ? 14.028 4.963 5.980 1.00 81.56 83 ALA A CA 1
ATOM 625 C C . ALA A 1 83 ? 13.877 4.772 7.497 1.00 81.56 83 ALA A C 1
ATOM 627 O O . ALA A 1 83 ? 12.836 5.136 8.048 1.00 81.56 83 ALA A O 1
ATOM 628 N N . LYS A 1 84 ? 14.936 4.326 8.189 1.00 84.00 84 LYS A N 1
ATOM 629 C CA . LYS A 1 84 ? 14.973 4.228 9.660 1.00 84.00 84 LYS A CA 1
ATOM 630 C C . LYS A 1 84 ? 14.723 5.580 10.328 1.00 84.00 84 LYS A C 1
ATOM 632 O O . LYS A 1 84 ? 13.904 5.669 11.236 1.00 84.00 84 LYS A O 1
ATOM 637 N N . ALA A 1 85 ? 15.339 6.655 9.840 1.00 88.19 85 ALA A N 1
ATOM 638 C CA . ALA A 1 85 ? 15.130 8.003 10.369 1.00 88.19 85 ALA A CA 1
ATOM 639 C C . ALA A 1 85 ? 13.689 8.506 10.156 1.00 88.19 85 ALA A C 1
ATOM 641 O O . ALA A 1 85 ? 13.128 9.202 11.004 1.00 88.19 85 ALA A O 1
ATOM 642 N N . ARG A 1 86 ? 13.051 8.172 9.025 1.00 87.25 86 ARG A N 1
ATOM 643 C CA . ARG A 1 86 ? 11.621 8.457 8.799 1.00 87.25 86 ARG A CA 1
ATOM 644 C C . ARG A 1 86 ? 10.738 7.661 9.758 1.00 87.25 86 ARG A C 1
ATOM 646 O O . ARG A 1 86 ? 9.787 8.225 10.289 1.00 87.25 86 ARG A O 1
ATOM 653 N N . GLN A 1 87 ? 11.055 6.390 9.993 1.00 86.69 87 GLN A N 1
ATOM 654 C CA . GLN A 1 87 ? 10.321 5.549 10.934 1.00 86.69 87 GLN A CA 1
ATOM 655 C C . GLN A 1 87 ? 10.462 6.057 12.374 1.00 86.69 87 GLN A C 1
ATOM 657 O O . GLN A 1 87 ? 9.455 6.163 13.061 1.00 86.69 87 GLN A O 1
ATOM 662 N N . ALA A 1 88 ? 11.662 6.464 12.794 1.00 88.81 88 ALA A N 1
ATOM 663 C CA . ALA A 1 88 ? 11.905 7.043 14.115 1.00 88.81 88 ALA A CA 1
ATOM 664 C C . ALA A 1 88 ? 11.093 8.329 14.340 1.00 88.81 88 ALA A C 1
ATOM 666 O O . ALA A 1 88 ? 10.407 8.458 15.348 1.00 88.81 88 ALA A O 1
ATOM 667 N N . ARG A 1 89 ? 11.082 9.248 13.362 1.00 90.56 89 ARG A N 1
ATOM 668 C CA . ARG A 1 89 ? 10.249 10.464 13.428 1.00 90.56 89 ARG A CA 1
ATOM 669 C C . ARG A 1 89 ? 8.757 10.150 13.526 1.00 90.56 89 ARG A C 1
ATOM 671 O O . ARG A 1 89 ? 8.045 10.806 14.276 1.00 90.56 89 ARG A O 1
ATOM 678 N N . ARG A 1 90 ? 8.282 9.144 12.785 1.00 90.88 90 ARG A N 1
ATOM 679 C CA . ARG A 1 90 ? 6.888 8.687 12.874 1.00 90.88 90 ARG A CA 1
ATOM 680 C C . ARG A 1 90 ? 6.580 8.076 14.237 1.00 90.88 90 ARG A C 1
ATOM 682 O O . ARG A 1 90 ? 5.542 8.401 14.787 1.00 90.88 90 ARG A O 1
ATOM 689 N N . ALA A 1 91 ? 7.489 7.277 14.794 1.00 90.69 91 ALA A N 1
ATOM 690 C CA . ALA A 1 91 ? 7.304 6.644 16.096 1.00 90.69 91 ALA A CA 1
ATOM 691 C C . ALA A 1 91 ? 7.077 7.670 17.217 1.00 90.69 91 ALA A C 1
ATOM 693 O O . ALA A 1 91 ? 6.212 7.444 18.049 1.00 90.69 91 ALA A O 1
ATOM 694 N N . VAL A 1 92 ? 7.775 8.813 17.191 1.00 92.19 92 VAL A N 1
ATOM 695 C CA . VAL A 1 92 ? 7.566 9.912 18.157 1.00 92.19 92 VAL A CA 1
ATOM 696 C C . VAL A 1 92 ? 6.161 10.521 18.046 1.00 92.19 92 VAL A C 1
ATOM 698 O O . VAL A 1 92 ? 5.511 10.790 19.049 1.00 92.19 92 VAL A O 1
ATOM 701 N N . ILE A 1 93 ? 5.665 10.722 16.824 1.00 91.75 93 ILE A N 1
ATOM 702 C CA . ILE A 1 93 ? 4.300 11.232 16.601 1.00 91.75 93 ILE A CA 1
ATOM 703 C C . ILE A 1 93 ? 3.262 10.176 17.010 1.00 91.75 93 ILE A C 1
ATOM 705 O O . ILE A 1 93 ? 2.181 10.488 17.507 1.00 91.75 93 ILE A O 1
ATOM 709 N N . ASP A 1 94 ? 3.578 8.908 16.776 1.00 93.62 94 ASP A N 1
ATOM 710 C CA . ASP A 1 94 ? 2.687 7.797 17.070 1.00 93.62 94 ASP A CA 1
ATOM 711 C C . ASP A 1 94 ? 2.543 7.555 18.565 1.00 93.62 94 ASP A C 1
ATOM 713 O O . ASP A 1 94 ? 1.432 7.275 18.999 1.00 93.62 94 ASP A O 1
ATOM 717 N N . THR A 1 95 ? 3.607 7.714 19.357 1.00 92.88 95 THR A N 1
ATOM 718 C CA . THR A 1 95 ? 3.524 7.595 20.820 1.00 92.88 95 THR A CA 1
ATOM 719 C C . THR A 1 95 ? 2.531 8.594 21.404 1.00 92.88 95 THR A C 1
ATOM 721 O O . THR A 1 95 ? 1.652 8.188 22.157 1.00 92.88 95 THR A O 1
ATOM 724 N N . GLU A 1 96 ? 2.562 9.856 20.960 1.00 92.75 96 GLU A N 1
ATOM 725 C CA . GLU A 1 96 ? 1.602 10.877 21.409 1.00 92.75 96 GLU A CA 1
ATOM 726 C C . GLU A 1 96 ? 0.153 10.498 21.046 1.00 92.75 96 GLU A C 1
ATOM 728 O O . GLU A 1 96 ? -0.782 10.664 21.829 1.00 92.75 96 GLU A O 1
ATOM 733 N N . ARG A 1 97 ? -0.053 9.949 19.844 1.00 93.75 97 ARG A N 1
ATOM 734 C CA . ARG A 1 97 ? -1.378 9.501 19.391 1.00 93.75 97 ARG A CA 1
ATOM 735 C C . ARG A 1 97 ? -1.866 8.268 20.141 1.00 93.75 97 ARG A C 1
ATOM 737 O O . ARG A 1 97 ? -3.061 8.165 20.397 1.00 93.75 97 ARG A O 1
ATOM 744 N N . VAL A 1 98 ? -0.972 7.338 20.466 1.00 93.44 98 VAL A N 1
ATOM 745 C CA . VAL A 1 98 ? -1.290 6.110 21.204 1.00 93.44 98 VAL A CA 1
ATOM 746 C C . VAL A 1 98 ? -1.706 6.437 22.634 1.00 93.44 98 VAL A C 1
ATOM 748 O O . VAL A 1 98 ? -2.691 5.876 23.103 1.00 93.44 98 VAL A O 1
ATOM 751 N N . GLU A 1 99 ? -1.034 7.378 23.294 1.00 92.19 99 GLU A N 1
ATOM 752 C CA . GLU A 1 99 ? -1.426 7.851 24.628 1.00 92.19 99 GLU A CA 1
ATOM 753 C C . GLU A 1 99 ? -2.840 8.449 24.617 1.00 92.19 99 GLU A C 1
ATOM 755 O O . GLU A 1 99 ? -3.693 8.053 25.411 1.00 92.19 99 GLU A O 1
ATOM 760 N N . LYS A 1 100 ? -3.140 9.330 23.653 1.00 92.00 100 LYS A N 1
ATOM 761 C CA . LYS A 1 100 ? -4.495 9.888 23.483 1.00 92.00 100 LYS A CA 1
ATOM 762 C C . LYS A 1 100 ? -5.527 8.805 23.159 1.00 92.00 100 LYS A C 1
ATOM 764 O O . LYS A 1 100 ? -6.637 8.833 23.685 1.00 92.00 100 LYS A O 1
ATOM 769 N N . LEU A 1 101 ? -5.164 7.836 22.318 1.00 91.50 101 LEU A N 1
ATOM 770 C CA . LEU A 1 101 ? -6.033 6.716 21.968 1.00 91.50 101 LEU A CA 1
ATOM 771 C C . LEU A 1 101 ? -6.365 5.863 23.198 1.00 91.50 101 LEU A C 1
ATOM 773 O O . LEU A 1 101 ? -7.525 5.516 23.373 1.00 91.50 101 LEU A O 1
ATOM 777 N N . GLN A 1 102 ? -5.402 5.568 24.075 1.00 89.62 102 GLN A N 1
ATOM 778 C CA . GLN A 1 102 ? -5.649 4.793 25.299 1.00 89.62 102 GLN A CA 1
ATOM 779 C C . GLN A 1 102 ? -6.694 5.446 26.209 1.00 89.62 102 GLN A C 1
ATOM 781 O O . GLN A 1 102 ? -7.534 4.742 26.761 1.00 89.62 102 GLN A O 1
ATOM 786 N N . VAL A 1 103 ? -6.693 6.778 26.317 1.00 89.00 103 VAL A N 1
ATOM 787 C CA . VAL A 1 103 ? -7.719 7.515 27.074 1.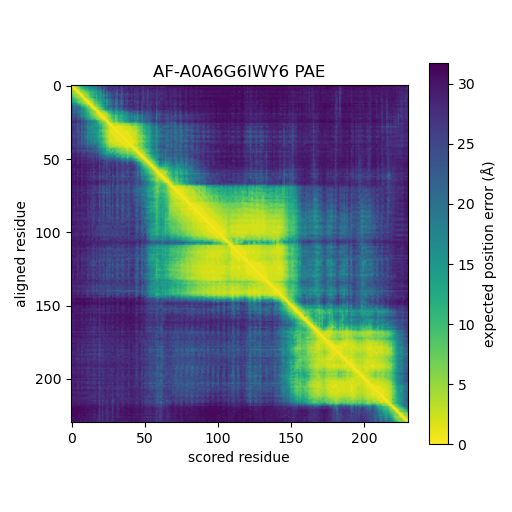00 89.00 103 VAL A CA 1
ATOM 788 C C . VAL A 1 103 ? -9.095 7.367 26.420 1.00 89.00 103 VAL A C 1
ATOM 790 O O . VAL A 1 103 ? -10.082 7.123 27.109 1.00 89.00 103 VAL A O 1
ATOM 793 N N . LEU A 1 104 ? -9.166 7.464 25.089 1.00 87.12 104 LEU A N 1
ATOM 794 C CA . LEU A 1 104 ? -10.416 7.316 24.335 1.00 87.12 104 LEU A CA 1
ATOM 795 C C . LEU A 1 104 ? -10.978 5.887 24.381 1.00 87.12 104 LEU A C 1
ATOM 797 O O . LEU A 1 104 ? -12.193 5.712 24.356 1.00 87.12 104 LEU A O 1
ATOM 801 N N . LEU A 1 105 ? -10.113 4.874 24.490 1.00 84.62 105 LEU A N 1
ATOM 802 C CA . LEU A 1 105 ? -10.498 3.461 24.583 1.00 84.62 105 LEU A CA 1
ATOM 803 C C . LEU A 1 105 ? -11.182 3.086 25.905 1.00 84.62 105 LEU A C 1
ATOM 805 O O . LEU A 1 105 ? -11.772 2.013 25.992 1.00 84.62 105 LEU A O 1
ATOM 809 N N . LEU A 1 106 ? -11.122 3.948 26.924 1.00 79.25 106 LEU A N 1
ATOM 810 C CA . LEU A 1 106 ? -11.873 3.763 28.170 1.00 79.25 106 LEU A CA 1
ATOM 811 C C . LEU A 1 106 ? -13.369 4.081 28.006 1.00 79.25 106 LEU A C 1
ATOM 813 O O . LEU A 1 106 ? -14.167 3.689 28.855 1.00 79.25 106 LEU A O 1
ATOM 817 N N . GLY A 1 107 ? -13.752 4.780 26.933 1.00 77.31 107 GLY A N 1
ATOM 818 C CA . GLY A 1 107 ? -15.143 5.028 26.566 1.00 77.31 107 GLY A CA 1
ATOM 819 C C . GLY A 1 107 ? -15.615 4.113 25.434 1.00 77.31 107 GLY A C 1
ATOM 820 O O . GLY A 1 107 ? -14.835 3.716 24.568 1.00 77.31 107 GLY A O 1
ATOM 821 N N . GLU A 1 108 ? -16.915 3.817 25.395 1.00 67.81 108 GLU A N 1
ATOM 822 C CA . GLU A 1 108 ? -17.541 3.197 24.223 1.00 67.81 108 GLU A CA 1
ATOM 823 C C . GLU A 1 108 ? -17.582 4.223 23.079 1.00 67.81 108 GLU A C 1
ATOM 825 O O . GLU A 1 108 ? -18.452 5.090 23.032 1.00 67.81 108 GLU A O 1
ATOM 830 N N . THR A 1 109 ? -16.600 4.170 22.176 1.00 81.62 109 THR A N 1
ATOM 831 C CA . THR A 1 109 ? -16.461 5.131 21.072 1.00 81.62 109 THR A CA 1
ATOM 832 C C . THR A 1 109 ? -16.480 4.431 19.719 1.00 81.62 109 THR A C 1
ATOM 834 O O . THR A 1 109 ? -15.917 3.351 19.539 1.00 81.62 109 THR A O 1
ATOM 837 N N . ASN A 1 110 ? -17.130 5.044 18.725 1.00 89.00 110 ASN A N 1
ATOM 838 C CA . ASN A 1 110 ? -17.082 4.522 17.365 1.00 89.00 110 ASN A CA 1
ATOM 839 C C . ASN A 1 110 ? -15.782 4.937 16.677 1.00 89.00 110 ASN A C 1
ATOM 841 O O . ASN A 1 110 ? -15.189 5.976 16.955 1.00 89.00 110 ASN A O 1
ATOM 845 N N . ARG A 1 111 ? -15.390 4.170 15.659 1.00 89.50 111 ARG A N 1
ATOM 846 C CA . ARG A 1 111 ? -14.200 4.443 14.839 1.00 89.50 111 ARG A CA 1
ATOM 847 C C . ARG A 1 111 ? -14.164 5.855 14.242 1.00 89.50 111 ARG A C 1
ATOM 849 O O . ARG A 1 111 ? -13.094 6.448 14.158 1.00 89.50 111 ARG A O 1
ATOM 856 N N . ALA A 1 112 ? -15.309 6.377 13.802 1.00 88.56 112 ALA A N 1
ATOM 857 C CA . ALA A 1 112 ? -15.392 7.726 13.243 1.00 88.56 112 ALA A CA 1
ATOM 858 C C . ALA A 1 112 ? -15.111 8.796 14.308 1.00 88.56 112 ALA A C 1
ATOM 860 O O . ALA A 1 112 ? -14.350 9.726 14.046 1.00 88.56 112 ALA A O 1
ATOM 861 N N . ASP A 1 113 ? -15.650 8.602 15.510 1.00 89.75 113 ASP A N 1
ATOM 862 C CA . ASP A 1 113 ? -15.487 9.515 16.641 1.00 89.75 113 ASP A CA 1
ATOM 863 C C . ASP A 1 113 ? -14.031 9.525 17.120 1.00 89.75 113 ASP A C 1
ATOM 865 O O . ASP A 1 113 ? -13.463 10.589 17.349 1.00 89.75 113 ASP A O 1
ATOM 869 N N . VAL A 1 114 ? -13.379 8.356 17.158 1.00 91.50 114 VAL A N 1
ATOM 870 C CA . VAL A 1 114 ? -11.943 8.234 17.465 1.00 91.50 114 VAL A CA 1
ATOM 871 C C . VAL A 1 114 ? -11.086 8.975 16.434 1.00 91.50 114 VAL A C 1
ATOM 873 O O . VAL A 1 114 ? -10.173 9.712 16.802 1.00 91.50 114 VAL A O 1
ATOM 876 N N . CYS A 1 115 ? -11.373 8.810 15.139 1.00 92.88 115 CYS A N 1
ATOM 877 C CA . CYS A 1 115 ? -10.660 9.533 14.083 1.00 92.88 115 CYS A CA 1
ATOM 878 C C . CYS A 1 115 ? -10.842 11.053 14.200 1.00 92.88 115 CYS A C 1
ATOM 880 O O . CYS A 1 115 ? -9.873 11.789 14.018 1.00 92.88 115 CYS A O 1
ATOM 882 N N . ALA A 1 116 ? -12.058 11.512 14.512 1.00 91.25 116 ALA A N 1
ATOM 883 C CA . ALA A 1 116 ? -12.358 12.927 14.699 1.00 91.25 116 ALA A CA 1
ATOM 884 C C . ALA A 1 116 ? -11.643 13.500 15.932 1.00 91.25 116 ALA A C 1
ATOM 886 O O . ALA A 1 116 ? -11.005 14.542 15.829 1.00 91.25 116 ALA A O 1
ATOM 887 N N . ALA A 1 117 ? -11.672 12.791 17.063 1.00 90.94 117 ALA A N 1
ATOM 888 C CA . ALA A 1 117 ? -11.044 13.220 18.313 1.00 90.94 117 ALA A CA 1
ATOM 889 C C . ALA A 1 117 ? -9.510 13.290 18.231 1.00 90.94 117 ALA A C 1
ATOM 891 O O . ALA A 1 117 ? -8.888 14.125 18.881 1.00 90.94 117 ALA A O 1
ATOM 892 N N . LEU A 1 118 ? -8.892 12.413 17.437 1.00 90.88 118 LEU A N 1
ATOM 893 C CA . LEU A 1 118 ? -7.443 12.394 17.222 1.00 90.88 118 LEU A CA 1
ATOM 894 C C . LEU A 1 118 ? -6.994 13.246 16.025 1.00 90.88 118 LEU A C 1
ATOM 896 O O . LEU A 1 118 ? -5.792 13.324 15.773 1.00 90.88 118 LEU A O 1
ATOM 900 N N . GLU A 1 119 ? -7.930 13.833 15.274 1.00 92.94 119 GLU A N 1
ATOM 901 C CA . GLU A 1 119 ? -7.670 14.557 14.021 1.00 92.94 119 GLU A CA 1
ATOM 902 C C . GLU A 1 119 ? -6.830 13.732 13.020 1.00 92.94 119 GLU A C 1
ATOM 904 O O . GLU A 1 119 ? -5.929 14.230 12.338 1.00 92.94 119 GLU A O 1
ATOM 909 N N . ILE A 1 120 ? -7.103 12.425 12.931 1.00 93.25 120 ILE A N 1
ATOM 910 C CA . ILE A 1 120 ? -6.383 11.498 12.048 1.00 93.25 120 ILE A CA 1
ATOM 911 C C . ILE A 1 120 ? -7.303 10.843 11.024 1.00 93.25 120 ILE A C 1
ATOM 913 O O . ILE A 1 120 ? -8.494 10.635 11.231 1.00 93.25 120 ILE A O 1
ATOM 917 N N . SER A 1 121 ? -6.708 10.430 9.903 1.00 93.94 121 SER A N 1
ATOM 918 C CA . SER A 1 121 ? -7.401 9.567 8.946 1.00 93.94 121 SER A CA 1
ATOM 919 C C . SER A 1 121 ? -7.538 8.134 9.471 1.00 93.94 121 SER A C 1
ATOM 921 O O . SER A 1 121 ? -6.656 7.629 10.169 1.00 93.94 121 SER A O 1
ATOM 923 N N . ASP A 1 122 ? -8.579 7.431 9.017 1.00 91.38 122 ASP A N 1
ATOM 924 C CA . ASP A 1 122 ? -8.794 6.008 9.323 1.00 91.38 122 ASP A CA 1
ATOM 925 C C . ASP A 1 122 ? -7.582 5.140 8.951 1.00 91.38 122 ASP A C 1
ATOM 927 O O . ASP A 1 122 ? -7.216 4.237 9.690 1.00 91.38 122 ASP A O 1
ATOM 931 N N . LYS A 1 123 ? -6.868 5.464 7.863 1.00 92.00 123 LYS A N 1
ATOM 932 C CA . LYS A 1 123 ? -5.633 4.753 7.484 1.00 92.00 123 LYS A CA 1
ATOM 933 C C . LYS A 1 123 ? -4.552 4.840 8.564 1.00 92.00 123 LYS A C 1
ATOM 935 O O . LYS A 1 123 ? -3.838 3.869 8.798 1.00 92.00 123 LYS A O 1
ATOM 940 N N . ILE A 1 124 ? -4.413 6.005 9.199 1.00 93.25 124 ILE A N 1
ATOM 941 C CA . ILE A 1 124 ? -3.453 6.201 10.289 1.00 93.25 124 ILE A CA 1
ATOM 942 C C . ILE A 1 124 ? -3.926 5.435 11.523 1.00 93.25 124 ILE A C 1
ATOM 944 O O . ILE A 1 124 ? -3.107 4.744 12.121 1.00 93.25 124 ILE A O 1
ATOM 948 N N . LEU A 1 125 ? -5.220 5.500 11.855 1.00 93.62 125 LEU A N 1
ATOM 949 C CA . LEU A 1 125 ? -5.797 4.750 12.971 1.00 93.62 125 LEU A CA 1
ATOM 950 C C . LEU A 1 125 ? -5.574 3.240 12.809 1.00 93.62 125 LEU A C 1
ATOM 952 O O . LEU A 1 125 ? -5.015 2.623 13.708 1.00 93.62 125 LEU A O 1
ATOM 956 N N . GLN A 1 126 ? -5.919 2.652 11.658 1.00 93.12 126 GLN A N 1
ATOM 957 C CA . GLN A 1 126 ? -5.715 1.217 11.408 1.00 93.12 126 GLN A CA 1
ATOM 958 C C . GLN A 1 126 ? -4.245 0.816 11.573 1.00 93.12 126 GLN A C 1
ATOM 960 O O . GLN A 1 126 ? -3.950 -0.155 12.263 1.00 93.12 126 GLN A O 1
ATOM 965 N N . ARG A 1 127 ? -3.310 1.613 11.041 1.00 93.31 127 ARG A N 1
ATOM 966 C CA . ARG A 1 127 ? -1.874 1.361 11.218 1.00 93.31 127 ARG A CA 1
ATOM 967 C C . ARG A 1 127 ? -1.451 1.415 12.689 1.00 93.31 127 ARG A C 1
ATOM 969 O O . ARG A 1 127 ? -0.648 0.590 13.110 1.00 93.31 127 ARG A O 1
ATOM 976 N N . LEU A 1 128 ? -1.953 2.379 13.467 1.00 93.69 128 LEU A N 1
ATOM 977 C CA . LEU A 1 128 ? -1.655 2.461 14.902 1.00 93.69 128 LEU A CA 1
ATOM 978 C C . LEU A 1 128 ? -2.185 1.227 15.645 1.00 93.69 128 LEU A C 1
ATOM 980 O O . LEU A 1 128 ? -1.460 0.642 16.446 1.00 93.69 128 LEU A O 1
ATOM 984 N N . LEU A 1 129 ? -3.410 0.794 15.334 1.00 93.19 129 LEU A N 1
ATOM 985 C CA . LEU A 1 129 ? -4.019 -0.404 15.915 1.00 93.19 129 LEU A CA 1
ATOM 986 C C . LEU A 1 129 ? -3.241 -1.681 15.569 1.00 93.19 129 LEU A C 1
ATOM 988 O O . LEU A 1 129 ? -3.052 -2.537 16.430 1.00 93.19 129 LEU A O 1
ATOM 992 N N . GLU A 1 130 ? -2.766 -1.810 14.331 1.00 91.19 130 GLU A N 1
ATOM 993 C CA . GLU A 1 130 ? -1.962 -2.952 13.885 1.00 91.19 130 GLU A CA 1
ATOM 994 C C . GLU A 1 130 ? -0.568 -2.969 14.524 1.00 91.19 130 GLU A C 1
ATOM 996 O O . GLU A 1 130 ? -0.107 -4.019 14.966 1.00 91.19 130 GLU A O 1
ATOM 1001 N N . GLN A 1 131 ? 0.100 -1.814 14.589 1.00 91.75 131 GLN A N 1
ATOM 1002 C CA . GLN A 1 131 ? 1.489 -1.713 15.039 1.00 91.75 131 GLN A CA 1
ATOM 1003 C C . GLN A 1 131 ? 1.631 -1.761 16.567 1.00 91.75 131 GLN A C 1
ATOM 1005 O O . GLN A 1 131 ? 2.584 -2.359 17.062 1.00 91.75 131 GLN A O 1
ATOM 1010 N N . TYR A 1 132 ? 0.711 -1.136 17.308 1.00 92.88 132 TYR A N 1
ATOM 1011 C CA . TYR A 1 132 ? 0.822 -0.973 18.763 1.00 92.88 132 TYR A CA 1
ATOM 1012 C C . TYR A 1 132 ? -0.164 -1.836 19.559 1.00 92.88 132 TYR A C 1
ATOM 1014 O O . TYR A 1 132 ? 0.113 -2.149 20.713 1.00 92.88 132 TYR A O 1
ATOM 1022 N N . PHE A 1 133 ? -1.272 -2.281 18.956 1.00 92.56 133 PHE A N 1
ATOM 1023 C CA . PHE A 1 133 ? -2.300 -3.083 19.634 1.00 92.56 133 PHE A CA 1
ATOM 1024 C C . PHE A 1 133 ? -2.612 -4.408 18.919 1.00 92.56 133 PHE A C 1
ATOM 1026 O O . PHE A 1 133 ? -3.789 -4.741 18.790 1.00 92.56 133 PHE A O 1
ATOM 1033 N N . PRO A 1 134 ? -1.630 -5.207 18.454 1.00 87.31 134 PRO A N 1
ATOM 1034 C CA . PRO A 1 134 ? -1.855 -6.324 17.528 1.00 87.31 134 PRO A CA 1
ATOM 1035 C C . PRO A 1 134 ? -2.786 -7.428 18.058 1.00 87.31 134 PRO A C 1
ATOM 1037 O O . PRO A 1 134 ? -3.505 -8.033 17.258 1.00 87.31 134 PRO A O 1
ATOM 1040 N N . GLY A 1 135 ? -2.842 -7.645 19.373 1.00 86.88 135 GLY A N 1
ATOM 1041 C CA . GLY A 1 135 ? -3.655 -8.693 20.004 1.00 86.88 135 GLY A CA 1
ATOM 1042 C C . GLY A 1 135 ? -4.725 -8.196 20.976 1.00 86.88 135 GLY A C 1
ATOM 1043 O O . GLY A 1 135 ? -5.350 -9.018 21.643 1.00 86.88 135 GLY A O 1
ATOM 1044 N N . ASP A 1 136 ? -4.927 -6.884 21.092 1.00 88.88 136 ASP A N 1
ATOM 1045 C CA . ASP A 1 136 ? -5.880 -6.355 22.062 1.00 88.88 136 ASP A CA 1
ATOM 1046 C C . ASP A 1 136 ? -7.324 -6.512 21.554 1.00 88.88 136 ASP A C 1
ATOM 1048 O O . ASP A 1 136 ? -7.675 -6.103 20.443 1.00 88.88 136 ASP A O 1
ATOM 1052 N N . LYS A 1 137 ? -8.167 -7.146 22.374 1.00 86.62 137 LYS A N 1
ATOM 1053 C CA . LYS A 1 137 ? -9.585 -7.370 22.072 1.00 86.62 137 LYS A CA 1
ATOM 1054 C C . LYS A 1 137 ? -10.407 -6.099 22.260 1.00 86.62 137 LYS A C 1
ATOM 1056 O O . LYS A 1 137 ? -11.426 -5.959 21.586 1.00 86.62 137 LYS A O 1
ATOM 1061 N N . SER A 1 138 ? -9.958 -5.180 23.120 1.00 84.88 138 SER A N 1
ATOM 1062 C CA . SER A 1 138 ? -10.642 -3.910 23.381 1.00 84.88 138 SER A CA 1
ATOM 1063 C C . SER A 1 138 ? -10.813 -3.113 22.086 1.00 84.88 138 SER A C 1
ATOM 1065 O O . SER A 1 138 ? -11.903 -2.648 21.784 1.00 84.88 138 SER A O 1
ATOM 1067 N N . VAL A 1 139 ? -9.782 -3.087 21.238 1.00 88.75 139 VAL A N 1
ATOM 1068 C CA . VAL A 1 139 ? -9.763 -2.343 19.971 1.00 88.75 139 VAL A CA 1
ATOM 1069 C C . VAL A 1 139 ? -10.334 -3.113 18.780 1.00 88.75 139 VAL A C 1
ATOM 1071 O O . VAL A 1 139 ? -10.370 -2.588 17.666 1.00 88.75 139 VAL A O 1
ATOM 1074 N N . ALA A 1 140 ? -10.770 -4.364 18.960 1.00 87.38 140 ALA A N 1
ATOM 1075 C CA . ALA A 1 140 ? -11.197 -5.218 17.849 1.00 87.38 140 ALA A CA 1
ATOM 1076 C C . ALA A 1 140 ? -12.387 -4.629 17.071 1.00 87.38 140 ALA A C 1
ATOM 1078 O O . ALA A 1 140 ? -12.483 -4.816 15.859 1.00 87.38 140 ALA A O 1
ATOM 1079 N N . HIS A 1 141 ? -13.260 -3.880 17.749 1.00 86.62 141 HIS A N 1
ATOM 1080 C CA . HIS A 1 141 ? -14.401 -3.194 17.140 1.00 86.62 141 HIS A CA 1
ATOM 1081 C C . HIS A 1 141 ? -13.996 -1.985 16.271 1.00 86.62 141 HIS A C 1
ATOM 1083 O O . HIS A 1 141 ? -14.725 -1.627 15.348 1.00 86.62 141 HIS A O 1
ATOM 1089 N N . LEU A 1 142 ? -12.823 -1.388 16.517 1.00 89.19 142 LEU A N 1
ATOM 1090 C CA . LEU A 1 142 ? -12.281 -0.266 15.737 1.00 89.19 142 LEU A CA 1
ATOM 1091 C C . LEU A 1 142 ? -11.521 -0.725 14.490 1.00 89.19 142 LEU A C 1
ATOM 1093 O O . LEU A 1 142 ? -11.295 0.064 13.564 1.00 89.19 142 LEU A O 1
ATOM 1097 N N . ARG A 1 143 ? -11.112 -1.995 14.450 1.00 88.69 143 ARG A N 1
ATOM 1098 C CA . ARG A 1 143 ? -10.406 -2.555 13.302 1.00 88.69 143 ARG A CA 1
ATOM 1099 C C . ARG A 1 143 ? -11.334 -2.670 12.110 1.00 88.69 143 ARG A C 1
ATOM 1101 O O . ARG A 1 143 ? -12.476 -3.123 12.210 1.00 88.69 143 ARG A O 1
ATOM 1108 N N . ARG A 1 144 ? -10.813 -2.315 10.940 1.00 83.94 144 ARG A N 1
ATOM 1109 C CA . ARG A 1 144 ? -11.509 -2.552 9.684 1.00 83.94 144 ARG A CA 1
ATOM 1110 C C . ARG A 1 144 ? -11.629 -4.061 9.494 1.00 83.94 144 ARG A C 1
ATOM 1112 O O . ARG A 1 144 ? -10.641 -4.738 9.229 1.00 83.94 144 ARG A O 1
ATOM 1119 N N . LYS A 1 145 ? -12.847 -4.591 9.602 1.00 74.62 145 LYS A N 1
ATOM 1120 C CA . LYS A 1 145 ? -13.126 -5.942 9.118 1.00 74.62 145 LYS A CA 1
ATOM 1121 C C . LYS A 1 145 ? -12.885 -5.941 7.613 1.00 74.62 145 LYS A C 1
ATOM 1123 O O . LYS A 1 145 ? -13.418 -5.078 6.907 1.00 74.62 145 LYS A O 1
ATOM 1128 N N . TRP A 1 146 ? -12.061 -6.872 7.139 1.00 56.12 146 TRP A N 1
ATOM 1129 C CA . TRP A 1 146 ? -12.047 -7.211 5.724 1.00 56.12 146 TRP A CA 1
ATOM 1130 C C . TRP A 1 146 ? -13.484 -7.541 5.349 1.00 56.12 146 TRP A C 1
ATOM 1132 O O . TRP A 1 146 ? -14.121 -8.385 5.974 1.00 56.12 146 TRP A O 1
ATOM 1142 N N . ARG A 1 147 ? -14.041 -6.757 4.432 1.00 49.84 147 ARG A N 1
ATOM 1143 C CA . ARG A 1 147 ? -15.368 -7.034 3.919 1.00 49.84 147 ARG A CA 1
ATOM 1144 C C . ARG A 1 147 ? -15.150 -8.110 2.869 1.00 49.84 147 ARG A C 1
ATOM 1146 O O . ARG A 1 147 ? -14.437 -7.844 1.909 1.00 49.84 147 ARG A O 1
ATOM 1153 N N . ASP A 1 148 ? -15.772 -9.272 3.024 1.00 51.00 148 ASP A N 1
ATOM 1154 C CA . ASP A 1 148 ? -15.808 -10.305 1.974 1.00 51.00 148 ASP A CA 1
ATOM 1155 C C . ASP A 1 148 ? -16.444 -9.783 0.656 1.00 51.00 148 ASP A C 1
ATOM 1157 O O . ASP A 1 148 ? -16.429 -10.454 -0.370 1.00 51.00 148 ASP A O 1
ATOM 1161 N N . GLU A 1 149 ? -16.963 -8.546 0.653 1.00 47.38 149 GLU A N 1
ATOM 1162 C CA . GLU A 1 149 ? -17.461 -7.785 -0.501 1.00 47.38 149 GLU A CA 1
ATOM 1163 C C . GLU A 1 149 ? -16.374 -7.268 -1.472 1.00 47.38 149 GLU A C 1
ATOM 1165 O O . GLU A 1 149 ? -16.628 -6.344 -2.243 1.00 47.38 149 GLU A O 1
ATOM 1170 N N . ASP A 1 150 ? -15.194 -7.891 -1.510 1.00 47.41 150 ASP A N 1
ATOM 1171 C CA . ASP A 1 150 ? -14.332 -7.883 -2.706 1.00 47.41 150 ASP A CA 1
ATOM 1172 C C . ASP A 1 150 ? -14.829 -8.902 -3.757 1.00 47.41 150 ASP A C 1
ATOM 1174 O O . ASP A 1 150 ? -14.089 -9.330 -4.644 1.00 47.41 150 ASP A O 1
ATOM 1178 N N . GLN A 1 151 ? -16.115 -9.274 -3.716 1.00 52.50 151 GLN A N 1
ATOM 1179 C CA . GLN A 1 151 ? -16.763 -9.805 -4.906 1.00 52.50 151 GLN A CA 1
ATOM 1180 C C . GLN A 1 151 ? -16.619 -8.753 -6.013 1.00 52.50 151 GLN A C 1
ATOM 1182 O O . GLN A 1 151 ? -16.920 -7.576 -5.780 1.00 52.50 151 GLN A O 1
ATOM 1187 N N . PRO A 1 152 ? -16.141 -9.125 -7.215 1.00 51.72 152 PRO A N 1
ATOM 1188 C CA . PRO A 1 152 ? -16.028 -8.171 -8.303 1.00 51.72 152 PRO A CA 1
ATOM 1189 C C . PRO A 1 152 ? -17.392 -7.508 -8.482 1.00 51.72 152 PRO A C 1
ATOM 1191 O O . PRO A 1 152 ? -18.387 -8.207 -8.656 1.00 51.72 152 PRO A O 1
ATOM 1194 N N . LYS A 1 153 ? -17.447 -6.171 -8.402 1.00 52.22 153 LYS A N 1
ATOM 1195 C CA . LYS A 1 153 ? -18.667 -5.403 -8.677 1.00 52.22 153 LYS A CA 1
ATOM 1196 C C . LYS A 1 153 ? -19.138 -5.760 -10.082 1.00 52.22 153 LYS A C 1
ATOM 1198 O O . LYS A 1 153 ? -18.624 -5.227 -11.065 1.00 52.22 153 LYS A O 1
ATOM 1203 N N . VAL A 1 154 ? -20.075 -6.695 -10.173 1.00 53.34 154 VAL A N 1
ATOM 1204 C CA . VAL A 1 154 ? -20.702 -7.067 -11.431 1.00 53.34 154 VAL A CA 1
ATOM 1205 C C . VAL A 1 154 ? -21.612 -5.910 -11.800 1.00 53.34 154 VAL A C 1
ATOM 1207 O O . VAL A 1 154 ? -22.637 -5.687 -11.161 1.00 53.34 154 VAL A O 1
ATOM 1210 N N . VAL A 1 155 ? -21.213 -5.146 -12.809 1.00 57.72 155 VAL A N 1
ATOM 1211 C CA . VAL A 1 155 ? -22.096 -4.148 -13.406 1.00 57.72 155 VAL A CA 1
ATOM 1212 C C . VAL A 1 155 ? -23.088 -4.917 -14.273 1.00 57.72 155 VAL A C 1
ATOM 1214 O O . VAL A 1 155 ? -22.672 -5.630 -15.187 1.00 57.72 155 VAL A O 1
ATOM 1217 N N . GLN A 1 156 ? -24.380 -4.818 -13.965 1.00 55.97 156 GLN A N 1
ATOM 1218 C CA . GLN A 1 156 ? -25.428 -5.226 -14.897 1.00 55.97 156 GLN A CA 1
ATOM 1219 C C . GLN A 1 156 ? -25.474 -4.172 -16.006 1.00 55.97 156 GLN A C 1
ATOM 1221 O O . GLN A 1 156 ? -25.725 -3.000 -15.729 1.00 55.97 156 GLN A O 1
ATOM 1226 N N . LEU A 1 157 ? -25.149 -4.567 -17.233 1.00 57.47 157 LEU A N 1
ATOM 1227 C CA . LEU A 1 157 ? -25.279 -3.719 -18.417 1.00 57.47 157 LEU A CA 1
ATOM 1228 C C . LEU A 1 157 ? -26.440 -4.270 -19.243 1.00 57.47 157 LEU A C 1
ATOM 1230 O O . LEU A 1 157 ? -26.595 -5.485 -19.326 1.00 57.47 157 LEU A O 1
ATOM 1234 N N . ARG A 1 158 ? -27.257 -3.383 -19.817 1.00 55.22 158 ARG A N 1
ATOM 1235 C CA . ARG A 1 158 ? -28.254 -3.761 -20.828 1.00 55.22 158 ARG A CA 1
ATOM 1236 C C . ARG A 1 158 ? -27.523 -4.127 -22.125 1.00 55.22 158 ARG A C 1
ATOM 1238 O O . ARG A 1 158 ? -26.471 -3.544 -22.400 1.00 55.22 158 ARG A O 1
ATOM 1245 N N . ASP A 1 159 ? -28.075 -5.063 -22.895 1.00 54.75 159 ASP A N 1
ATOM 1246 C CA . ASP A 1 159 ? -27.429 -5.657 -24.081 1.00 54.75 159 ASP A CA 1
ATOM 1247 C C . ASP A 1 159 ? -26.930 -4.609 -25.092 1.00 54.75 159 ASP A C 1
ATOM 1249 O O . ASP A 1 159 ? -25.857 -4.752 -25.681 1.00 54.75 159 ASP A O 1
ATOM 1253 N N . ASP A 1 160 ? -27.659 -3.500 -25.213 1.00 47.88 160 ASP A N 1
ATOM 1254 C CA . ASP A 1 160 ? -27.448 -2.448 -26.212 1.00 47.88 160 ASP A CA 1
ATOM 1255 C C . ASP A 1 160 ? -26.173 -1.602 -25.983 1.00 47.88 160 ASP A C 1
ATOM 1257 O O . ASP A 1 160 ? -25.699 -0.916 -26.891 1.00 47.88 160 ASP A O 1
ATOM 1261 N N . GLU A 1 161 ? -25.588 -1.637 -24.780 1.00 54.91 161 GLU A N 1
ATOM 1262 C CA . GLU A 1 161 ? -24.448 -0.792 -24.372 1.00 54.91 161 GLU A CA 1
ATOM 1263 C C . GLU A 1 161 ? -23.130 -1.585 -24.232 1.00 54.91 161 GLU A C 1
ATOM 1265 O O . GLU A 1 161 ? -22.117 -1.069 -23.737 1.00 54.91 161 GLU A O 1
ATOM 1270 N N . TRP A 1 162 ? -23.105 -2.856 -24.648 1.00 54.19 162 TRP A N 1
ATOM 1271 C CA . TRP A 1 162 ? -22.040 -3.778 -24.262 1.00 54.19 162 TRP A CA 1
ATOM 1272 C C . TRP A 1 162 ? -20.718 -3.570 -25.023 1.00 54.19 162 TRP A C 1
ATOM 1274 O O . TRP A 1 162 ? -20.508 -4.040 -26.140 1.00 54.19 162 TRP A O 1
ATOM 1284 N N . LYS A 1 163 ? -19.762 -2.895 -24.372 1.00 57.66 163 LYS A N 1
ATOM 1285 C CA . LYS A 1 163 ? -18.331 -2.931 -24.723 1.00 57.66 163 LYS A CA 1
ATOM 1286 C C . LYS A 1 163 ? -17.496 -3.155 -23.463 1.00 57.66 163 LYS A C 1
ATOM 1288 O O . LYS A 1 163 ? -17.325 -2.255 -22.642 1.00 57.66 163 LYS A O 1
ATOM 1293 N N . LEU A 1 164 ? -16.944 -4.356 -23.297 1.00 61.66 164 LEU A N 1
ATOM 1294 C CA . LEU A 1 164 ? -16.076 -4.681 -22.163 1.00 61.66 164 LEU A CA 1
ATOM 1295 C C . LEU A 1 164 ? -14.728 -3.940 -22.254 1.00 61.66 164 LEU A C 1
ATOM 1297 O O . LEU A 1 164 ? -13.955 -4.112 -23.204 1.00 61.66 164 LEU A O 1
ATOM 1301 N N . ALA A 1 165 ? -14.428 -3.139 -21.227 1.00 57.09 165 ALA A N 1
ATOM 1302 C CA . ALA A 1 165 ? -13.088 -2.618 -20.957 1.00 57.09 165 ALA A CA 1
ATOM 1303 C C . ALA A 1 165 ? -12.205 -3.710 -20.322 1.00 57.09 165 ALA A C 1
ATOM 1305 O O . ALA A 1 165 ? -12.712 -4.622 -19.663 1.00 57.09 165 ALA A O 1
ATOM 1306 N N . HIS A 1 166 ? -10.881 -3.615 -20.500 1.00 57.69 166 HIS A N 1
ATOM 1307 C CA . HIS A 1 166 ? -9.919 -4.598 -19.989 1.00 57.69 166 HIS A CA 1
ATOM 1308 C C . HIS A 1 166 ? -10.183 -4.961 -18.515 1.00 57.69 166 HIS A C 1
ATOM 1310 O O . HIS A 1 166 ? -10.079 -4.123 -17.625 1.00 57.69 166 HIS A O 1
ATOM 1316 N N . GLY A 1 167 ? -10.506 -6.234 -18.264 1.00 60.50 167 GLY A N 1
ATOM 1317 C CA . GLY A 1 167 ? -10.563 -6.810 -16.918 1.00 60.50 167 GLY A CA 1
ATOM 1318 C C . GLY A 1 167 ? -11.904 -6.743 -16.178 1.00 60.50 167 GLY A C 1
ATOM 1319 O O . GLY A 1 167 ? -11.991 -7.349 -15.113 1.00 60.50 167 GLY A O 1
ATOM 1320 N N . ARG A 1 168 ? -12.951 -6.088 -16.704 1.00 70.94 168 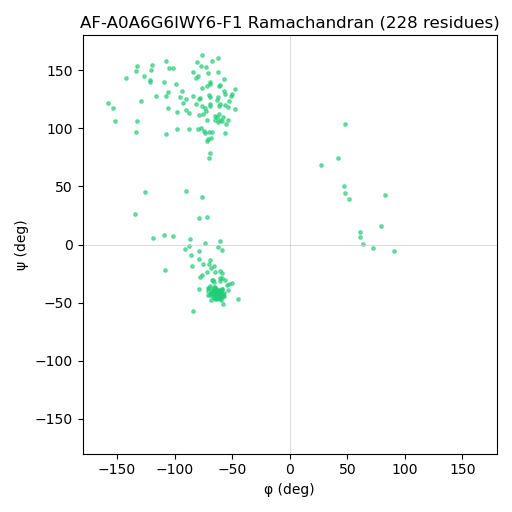ARG A N 1
ATOM 1321 C CA . ARG A 1 168 ? -14.289 -6.117 -16.071 1.00 70.94 168 ARG A CA 1
ATOM 1322 C C . ARG A 1 168 ? -15.048 -7.410 -16.404 1.00 70.94 168 ARG A C 1
ATOM 1324 O O . ARG A 1 168 ? -14.907 -7.936 -17.505 1.00 70.94 168 ARG A O 1
ATOM 1331 N N . ILE A 1 169 ? -15.833 -7.908 -15.443 1.00 77.06 169 ILE A N 1
ATOM 1332 C CA . ILE A 1 169 ? -16.791 -9.015 -15.618 1.00 77.06 169 ILE A CA 1
ATOM 1333 C C . ILE A 1 169 ? -18.199 -8.411 -15.636 1.00 77.06 169 ILE A C 1
ATOM 1335 O O . ILE A 1 169 ? -18.529 -7.610 -14.761 1.00 77.06 169 ILE A O 1
ATOM 1339 N N . VAL A 1 170 ? -19.012 -8.787 -16.619 1.00 77.12 170 VAL A N 1
ATOM 1340 C CA . VAL A 1 170 ? -20.397 -8.311 -16.814 1.00 77.12 170 VAL A CA 1
ATOM 1341 C C . VAL A 1 170 ? -21.318 -9.523 -16.915 1.00 77.12 170 VAL A C 1
ATOM 1343 O O . VAL A 1 170 ? -20.890 -10.544 -17.437 1.00 77.12 170 VAL A O 1
ATOM 1346 N N . LYS A 1 171 ? -22.554 -9.448 -16.416 1.00 78.19 171 LYS A N 1
ATOM 1347 C CA . LYS A 1 171 ? -23.566 -10.504 -16.608 1.00 78.19 171 LYS A CA 1
ATOM 1348 C C . LYS A 1 171 ? -24.439 -10.189 -17.819 1.00 78.19 171 LYS A C 1
ATOM 1350 O O . LYS A 1 171 ? -24.926 -9.069 -17.905 1.00 78.19 171 LYS A O 1
ATOM 1355 N N . ILE A 1 172 ? -24.632 -11.177 -18.688 1.00 74.94 172 ILE A N 1
ATOM 1356 C CA . ILE A 1 172 ? -25.541 -11.148 -19.845 1.00 74.94 172 ILE A CA 1
ATOM 1357 C C . ILE A 1 172 ? -26.386 -12.393 -19.750 1.00 74.94 172 ILE A C 1
ATOM 1359 O O . ILE A 1 172 ? -25.815 -13.478 -19.623 1.00 74.94 172 ILE A O 1
ATOM 1363 N N . ASP A 1 173 ? -27.705 -12.225 -19.725 1.00 77.06 173 ASP A N 1
ATOM 1364 C CA . ASP A 1 173 ? -28.652 -13.317 -19.480 1.00 77.06 173 ASP A CA 1
ATOM 1365 C C . ASP A 1 173 ? -28.256 -14.161 -18.253 1.00 77.06 173 ASP A C 1
ATOM 1367 O O . ASP A 1 173 ? -28.192 -15.386 -18.297 1.00 77.06 173 ASP A O 1
ATOM 1371 N N . ASP A 1 174 ? -27.872 -13.479 -17.166 1.00 76.88 174 ASP A N 1
ATOM 1372 C CA . ASP A 1 174 ? -27.340 -14.051 -15.918 1.00 76.88 174 ASP A CA 1
ATOM 1373 C C . ASP A 1 174 ? -26.005 -14.815 -16.017 1.00 76.88 174 ASP A C 1
ATOM 1375 O O . ASP A 1 174 ? -25.441 -15.224 -14.995 1.00 76.88 174 ASP A O 1
ATOM 1379 N N . ILE A 1 175 ? -25.410 -14.916 -17.207 1.00 81.31 175 ILE A N 1
ATOM 1380 C CA . ILE A 1 175 ? -24.112 -15.552 -17.426 1.00 81.31 175 ILE A CA 1
ATOM 1381 C C . ILE A 1 175 ? -22.994 -14.499 -17.346 1.00 81.31 175 ILE A C 1
ATOM 1383 O O . ILE A 1 175 ? -22.969 -13.539 -18.125 1.00 81.31 175 ILE A O 1
ATOM 1387 N N . PRO A 1 176 ? -22.013 -14.655 -16.439 1.00 84.94 176 PRO A N 1
ATOM 1388 C CA . PRO A 1 176 ? -20.872 -13.752 -16.364 1.00 84.94 176 PRO A CA 1
ATOM 1389 C C . PRO A 1 176 ? -19.938 -13.927 -17.573 1.00 84.94 176 PRO A C 1
ATOM 1391 O O . PRO A 1 176 ? -19.472 -15.025 -17.873 1.00 84.94 176 PRO A O 1
ATOM 1394 N N . HIS A 1 177 ? -19.612 -12.817 -18.226 1.00 87.69 177 HIS A N 1
ATOM 1395 C CA . HIS A 1 177 ? -18.736 -12.695 -19.383 1.00 87.69 177 HIS A CA 1
ATOM 1396 C C . HIS A 1 177 ? -17.542 -11.781 -19.089 1.00 87.69 177 HIS A C 1
ATOM 1398 O O . HIS A 1 177 ? -17.620 -10.839 -18.296 1.00 87.69 177 HIS A O 1
ATOM 1404 N N . LYS A 1 178 ? -16.418 -12.060 -19.752 1.00 86.38 178 LYS A N 1
ATOM 1405 C CA . LYS A 1 178 ? -15.169 -11.298 -19.678 1.00 86.38 178 LYS A CA 1
ATOM 1406 C C . LYS A 1 178 ? -14.512 -11.229 -21.055 1.00 86.38 178 LYS A C 1
ATOM 1408 O O . LYS A 1 178 ? -14.487 -12.213 -21.793 1.00 86.38 178 LYS A O 1
ATOM 1413 N N . ARG A 1 179 ? -13.897 -10.085 -21.363 1.00 87.81 179 ARG A N 1
ATOM 1414 C CA . ARG A 1 179 ? -13.140 -9.881 -22.601 1.00 87.81 179 ARG A CA 1
ATOM 1415 C C . ARG A 1 179 ? -11.720 -10.386 -22.467 1.00 87.81 179 ARG A C 1
ATOM 1417 O O . ARG A 1 179 ? -11.002 -9.995 -21.541 1.00 87.81 179 ARG A O 1
ATOM 1424 N N . CYS A 1 180 ? -11.283 -11.220 -23.402 1.00 87.88 180 CYS A N 1
ATOM 1425 C CA . CYS A 1 180 ? -9.895 -11.654 -23.446 1.00 87.88 180 CYS A CA 1
ATOM 1426 C C . CYS A 1 180 ? -9.009 -10.559 -24.071 1.00 87.88 180 CYS A C 1
AT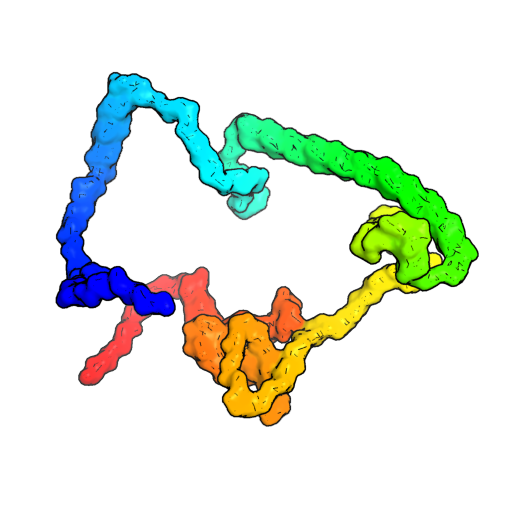OM 1428 O O . CYS A 1 180 ? -9.253 -10.173 -25.208 1.00 87.88 180 CYS A O 1
ATOM 1430 N N . PRO A 1 181 ? -7.929 -10.096 -23.411 1.00 84.38 181 PRO A N 1
ATOM 1431 C CA . PRO A 1 181 ? -7.041 -9.079 -23.988 1.00 84.38 181 PRO A CA 1
ATOM 1432 C C . PRO A 1 181 ? -6.277 -9.534 -25.239 1.00 84.38 181 PRO A C 1
ATOM 1434 O O . PRO A 1 181 ? -5.855 -8.694 -26.024 1.00 84.38 181 PRO A O 1
ATOM 1437 N N . SER A 1 182 ? -6.077 -10.848 -25.409 1.00 86.38 182 SER A N 1
ATOM 1438 C CA . SER A 1 182 ? -5.294 -11.417 -26.512 1.00 86.38 182 SER A CA 1
ATOM 1439 C C . SER A 1 182 ? -6.131 -11.575 -27.783 1.00 86.38 182 SER A C 1
ATOM 1441 O O . SER A 1 182 ? -5.791 -10.972 -28.795 1.00 86.38 182 SER A O 1
ATOM 1443 N N . CYS A 1 183 ? -7.250 -12.311 -27.733 1.00 88.19 183 CYS A N 1
ATOM 1444 C CA . CYS A 1 183 ? -8.128 -12.468 -28.900 1.00 88.19 183 CYS A CA 1
ATOM 1445 C C . CYS A 1 183 ? -9.168 -11.347 -29.051 1.00 88.19 183 CYS A C 1
ATOM 1447 O O . CYS A 1 183 ? -9.835 -11.276 -30.072 1.00 88.19 183 CYS A O 1
ATOM 1449 N N . LYS A 1 184 ? -9.311 -10.465 -28.051 1.00 84.81 184 LYS A N 1
ATOM 1450 C CA . LYS A 1 184 ? -10.266 -9.340 -28.009 1.00 84.81 184 LYS A CA 1
ATOM 1451 C C . LYS A 1 184 ? -11.747 -9.732 -28.075 1.00 84.81 184 LYS A C 1
ATOM 1453 O O . LYS A 1 184 ? -12.576 -8.824 -28.094 1.00 84.81 184 LYS A O 1
ATOM 1458 N N . GLU A 1 185 ? -12.052 -11.027 -28.032 1.00 85.62 185 GLU A N 1
ATOM 1459 C CA . GLU A 1 185 ? -13.404 -11.589 -27.973 1.00 85.62 185 GLU A CA 1
ATOM 1460 C C . GLU A 1 185 ? -13.939 -11.638 -26.539 1.00 85.62 185 GLU A C 1
ATOM 1462 O O . GLU A 1 185 ? -13.192 -11.867 -25.573 1.00 85.62 185 GLU A O 1
ATOM 1467 N N . ASP A 1 186 ? -15.253 -11.483 -26.429 1.00 86.56 186 ASP A N 1
ATOM 1468 C CA . ASP A 1 186 ? -16.011 -11.604 -25.193 1.00 86.56 186 ASP A CA 1
ATOM 1469 C C . ASP A 1 186 ? -16.462 -13.053 -25.007 1.00 86.56 186 ASP A C 1
ATOM 1471 O O . ASP A 1 186 ? -17.048 -13.665 -25.898 1.00 86.56 186 ASP A O 1
ATOM 1475 N N . LYS A 1 187 ? -16.121 -13.640 -23.858 1.00 87.56 187 LYS A N 1
ATOM 1476 C CA . LYS A 1 187 ? -16.360 -15.058 -23.571 1.00 87.56 187 LYS A CA 1
ATOM 1477 C C . LYS A 1 187 ? -16.958 -15.228 -22.180 1.00 87.56 187 LYS A C 1
ATOM 1479 O O . LYS A 1 187 ? -16.634 -14.438 -21.287 1.00 87.56 187 LYS A O 1
ATOM 1484 N N . PRO A 1 188 ? -17.786 -16.258 -21.955 1.00 89.44 188 PRO A N 1
ATOM 1485 C CA . PRO A 1 188 ? -18.271 -16.567 -20.619 1.00 89.44 188 PRO A CA 1
ATOM 1486 C C . PRO A 1 188 ? -17.090 -16.920 -19.707 1.00 89.44 188 PRO A C 1
ATOM 1488 O O . PRO A 1 188 ? -16.083 -17.478 -20.158 1.00 89.44 188 PRO A O 1
ATOM 1491 N N . THR A 1 189 ? -17.191 -16.620 -18.412 1.00 87.81 189 THR A N 1
ATOM 1492 C CA . THR A 1 189 ? -16.110 -16.875 -17.439 1.00 87.81 189 THR A CA 1
ATOM 1493 C C . THR A 1 189 ? -15.722 -18.353 -17.356 1.00 87.81 189 THR A C 1
ATOM 1495 O O . THR A 1 189 ? -14.568 -18.657 -17.065 1.00 87.81 189 THR A O 1
ATOM 1498 N N . SER A 1 190 ? -16.622 -19.272 -17.717 1.00 88.88 190 SER A N 1
ATOM 1499 C CA . SER A 1 190 ? -16.361 -20.716 -17.832 1.00 88.88 190 SER A CA 1
ATOM 1500 C C . SER A 1 190 ? -15.274 -21.076 -18.861 1.00 88.88 190 SER A C 1
ATOM 1502 O O . SER A 1 190 ? -14.630 -22.129 -18.768 1.00 88.88 190 SER A O 1
ATOM 1504 N N . GLN A 1 191 ? -15.015 -20.200 -19.837 1.00 90.81 191 GLN A N 1
ATOM 1505 C CA . GLN A 1 191 ? -13.939 -20.345 -20.822 1.00 90.81 191 GLN A CA 1
ATOM 1506 C C . GLN A 1 191 ? -12.593 -19.778 -20.343 1.00 90.81 191 GLN A C 1
ATOM 1508 O O . GLN A 1 191 ? -11.618 -19.785 -21.097 1.00 90.81 191 GLN A O 1
ATOM 1513 N N . PHE A 1 192 ? -12.506 -19.323 -19.095 1.00 91.88 192 PHE A N 1
ATOM 1514 C CA . PHE A 1 192 ? -11.272 -18.904 -18.434 1.00 91.88 192 PHE A CA 1
ATOM 1515 C C . PHE A 1 192 ? -10.872 -19.953 -17.386 1.00 91.88 192 PHE A C 1
ATOM 1517 O O . PHE A 1 192 ? -11.684 -20.772 -16.961 1.00 91.88 192 PHE A O 1
ATOM 1524 N N . TYR A 1 193 ? -9.593 -19.989 -17.016 1.00 89.75 193 TYR A N 1
ATOM 1525 C CA . TYR A 1 193 ? -9.137 -20.818 -15.898 1.00 89.75 193 TYR A CA 1
ATOM 1526 C C . TYR A 1 193 ? -9.397 -20.101 -14.572 1.00 89.75 193 TYR A C 1
ATOM 1528 O O . TYR A 1 193 ? -9.216 -18.883 -14.483 1.00 89.75 193 TYR A O 1
ATOM 1536 N N . GLU A 1 194 ? -9.761 -20.857 -13.542 1.00 87.56 194 GLU A N 1
ATOM 1537 C CA . GLU A 1 194 ? -9.858 -20.357 -12.172 1.00 87.56 194 GLU A CA 1
ATOM 1538 C C . GLU A 1 194 ? -8.461 -20.049 -11.624 1.00 87.56 194 GLU A C 1
ATOM 1540 O O . GLU A 1 194 ? -7.480 -20.742 -11.910 1.00 87.56 194 GLU A O 1
ATOM 1545 N N . CYS A 1 195 ? -8.340 -18.949 -10.886 1.00 82.75 195 CYS A N 1
ATOM 1546 C CA . CYS A 1 195 ? -7.076 -18.507 -10.322 1.00 82.75 195 CYS A CA 1
ATOM 1547 C C . CYS A 1 195 ? -7.321 -17.714 -9.040 1.00 82.75 195 CYS A C 1
ATOM 1549 O O . CYS A 1 195 ? -7.724 -16.552 -9.087 1.00 82.75 195 CYS A O 1
ATOM 1551 N N . SER A 1 196 ? -7.021 -18.341 -7.903 1.00 80.38 196 SER A N 1
ATOM 1552 C CA . SER A 1 196 ? -7.183 -17.756 -6.568 1.00 80.38 196 SER A CA 1
ATOM 1553 C C . SER A 1 196 ? -6.259 -16.568 -6.293 1.00 80.38 196 SER A C 1
ATOM 1555 O O . SER A 1 196 ? -6.533 -15.780 -5.397 1.00 80.38 196 SER A O 1
ATOM 1557 N N . SER A 1 197 ? -5.178 -16.400 -7.062 1.00 77.56 197 SER A N 1
ATOM 1558 C CA . SER A 1 197 ? -4.262 -15.265 -6.901 1.00 77.56 197 SER A CA 1
ATOM 1559 C C . SER A 1 197 ? -4.774 -13.962 -7.522 1.00 77.56 197 SER A C 1
ATOM 1561 O O . SER A 1 197 ? -4.196 -12.905 -7.282 1.00 77.56 197 SER A O 1
ATOM 1563 N N . HIS A 1 198 ? -5.831 -14.006 -8.338 1.00 76.81 198 HIS A N 1
ATOM 1564 C CA . HIS A 1 198 ? -6.449 -12.814 -8.912 1.00 76.81 198 HIS A CA 1
ATOM 1565 C C . HIS A 1 198 ? -7.691 -12.418 -8.116 1.00 76.81 198 HIS A C 1
ATOM 1567 O O . HIS A 1 198 ? -8.536 -13.262 -7.845 1.00 76.81 198 HIS A O 1
ATOM 1573 N N . ALA A 1 199 ? -7.878 -11.116 -7.875 1.00 71.00 199 ALA A N 1
ATOM 1574 C CA . ALA A 1 199 ? -9.070 -10.592 -7.194 1.00 71.00 199 ALA A CA 1
ATOM 1575 C C . ALA A 1 199 ? -10.393 -11.000 -7.878 1.00 71.00 199 ALA A C 1
ATOM 1577 O O . ALA A 1 199 ? -11.407 -11.190 -7.225 1.00 71.00 199 ALA A O 1
ATOM 1578 N N . SER A 1 200 ? -10.381 -11.189 -9.204 1.00 72.19 200 SER A N 1
ATOM 1579 C CA . SER A 1 200 ? -11.557 -11.657 -9.956 1.00 72.19 200 SER A CA 1
ATOM 1580 C C . SER A 1 200 ? -11.823 -13.169 -9.870 1.00 72.19 200 SER A C 1
ATOM 1582 O O . SER A 1 200 ? -12.791 -13.639 -10.457 1.00 72.19 200 SER A O 1
ATOM 1584 N N . GLY A 1 201 ? -10.938 -13.948 -9.238 1.00 83.06 201 GLY A N 1
ATOM 1585 C CA . GLY A 1 201 ? -11.019 -15.413 -9.160 1.00 83.06 201 GLY A CA 1
ATOM 1586 C C . GLY A 1 201 ? -10.709 -16.161 -10.465 1.00 83.06 201 GLY A C 1
ATOM 1587 O O . GLY A 1 201 ? -10.681 -17.389 -10.475 1.00 83.06 201 GLY A O 1
ATOM 1588 N N . ILE A 1 202 ? -10.447 -15.453 -11.572 1.00 88.38 202 ILE A N 1
ATOM 1589 C CA . ILE A 1 202 ? -10.194 -16.035 -12.901 1.00 88.38 202 ILE A CA 1
ATOM 1590 C C . ILE A 1 202 ? -8.965 -15.428 -13.595 1.00 88.38 202 ILE A C 1
ATOM 1592 O O . ILE A 1 202 ? -8.575 -14.275 -13.366 1.00 88.38 202 ILE A O 1
ATOM 1596 N N . LYS A 1 203 ? -8.344 -16.199 -14.496 1.00 87.81 203 LYS A N 1
ATOM 1597 C CA . LYS A 1 203 ? -7.187 -15.777 -15.305 1.00 87.81 203 LYS A CA 1
ATOM 1598 C C . LYS A 1 203 ? -7.507 -14.606 -16.238 1.00 87.81 203 LYS A C 1
ATOM 1600 O O . LYS A 1 203 ? -8.659 -14.294 -16.545 1.00 87.81 203 LYS A O 1
ATOM 1605 N N . THR A 1 204 ? -6.449 -13.928 -16.679 1.00 87.31 204 THR A N 1
ATOM 1606 C CA . THR A 1 204 ? -6.532 -12.768 -17.580 1.00 87.31 204 THR A CA 1
ATOM 1607 C C . THR A 1 204 ? -6.943 -13.170 -18.993 1.00 87.31 204 THR A C 1
ATOM 1609 O O . THR A 1 204 ? -7.755 -12.480 -19.608 1.00 87.31 204 THR A O 1
ATOM 1612 N N . TYR A 1 205 ? -6.419 -14.290 -19.494 1.00 89.31 205 TYR A N 1
ATOM 1613 C CA . TYR A 1 205 ? -6.672 -14.778 -20.845 1.00 89.31 205 TYR A CA 1
ATOM 1614 C C . TYR A 1 205 ? -7.644 -15.959 -20.840 1.00 89.31 205 TYR A C 1
ATOM 1616 O O . TYR A 1 205 ? -7.736 -16.703 -19.861 1.00 89.31 205 TYR A O 1
ATOM 1624 N N . CYS A 1 206 ? -8.383 -16.125 -21.939 1.00 92.25 206 CYS A N 1
ATOM 1625 C CA . CYS A 1 206 ? -9.229 -17.299 -22.120 1.00 92.25 206 CYS A CA 1
ATOM 1626 C C . CYS A 1 206 ? -8.355 -18.556 -22.273 1.00 92.25 206 CYS A C 1
ATOM 1628 O O . CYS A 1 206 ? -7.186 -18.467 -22.656 1.00 92.25 206 CYS A O 1
ATOM 1630 N N . LYS A 1 207 ? -8.925 -19.735 -22.004 1.00 92.94 207 LYS A N 1
ATOM 1631 C CA . LYS A 1 207 ? -8.243 -21.037 -22.090 1.00 92.94 207 LYS A CA 1
ATOM 1632 C C . LYS A 1 207 ? -7.382 -21.223 -23.357 1.00 92.94 207 LYS A C 1
ATOM 1634 O O . LYS A 1 207 ? -6.238 -21.650 -23.199 1.00 92.94 207 LYS A O 1
ATOM 1639 N N . PRO A 1 208 ? -7.844 -20.912 -24.589 1.00 92.12 208 PRO A N 1
ATOM 1640 C CA . PRO A 1 208 ? -7.010 -21.088 -25.782 1.00 92.12 208 PRO A CA 1
ATOM 1641 C C . PRO A 1 208 ? -5.821 -20.116 -25.827 1.00 92.12 208 PRO A C 1
ATOM 1643 O O . PRO A 1 208 ? -4.703 -20.543 -26.103 1.00 92.12 208 PRO A O 1
ATOM 1646 N N . CYS A 1 209 ? -6.023 -18.841 -25.483 1.00 92.50 209 CYS A N 1
ATOM 1647 C CA . CYS A 1 209 ? -4.937 -17.860 -25.428 1.00 92.50 209 CYS A CA 1
ATOM 1648 C C . CYS A 1 209 ? -3.918 -18.191 -24.328 1.00 92.50 209 CYS A C 1
ATOM 1650 O O . CYS A 1 209 ? -2.720 -18.047 -24.544 1.00 92.50 209 CYS A O 1
ATOM 1652 N N . GLU A 1 210 ? -4.366 -18.683 -23.168 1.00 91.00 210 GLU A N 1
ATOM 1653 C CA . GLU A 1 210 ? -3.468 -19.118 -22.091 1.00 91.00 210 GLU A CA 1
ATOM 1654 C C . GLU A 1 210 ? -2.630 -20.333 -22.523 1.00 91.00 210 GLU A C 1
ATOM 1656 O O . GLU A 1 210 ? -1.438 -20.388 -22.228 1.00 91.00 210 GLU A O 1
ATOM 1661 N N . LYS A 1 211 ? -3.209 -21.278 -23.282 1.00 89.50 211 LYS A N 1
ATOM 1662 C CA . LYS A 1 211 ? -2.466 -22.406 -23.872 1.00 89.50 211 LYS A CA 1
ATOM 1663 C C . LYS A 1 211 ? -1.428 -21.942 -24.895 1.00 89.50 211 LYS A C 1
ATOM 1665 O O . LYS A 1 211 ? -0.294 -22.408 -24.842 1.00 89.50 211 LYS A O 1
ATOM 1670 N N . ALA A 1 212 ? -1.790 -21.016 -25.783 1.00 88.25 212 ALA A N 1
ATOM 1671 C CA . ALA A 1 212 ? -0.862 -20.445 -26.761 1.00 88.25 212 ALA A CA 1
ATOM 1672 C C . ALA A 1 212 ? 0.300 -19.707 -26.072 1.00 88.25 212 ALA A C 1
ATOM 1674 O O . ALA A 1 212 ? 1.464 -19.933 -26.393 1.00 88.25 212 ALA A O 1
ATOM 1675 N N . LEU A 1 213 ? 0.001 -18.897 -25.051 1.00 85.50 213 LEU A N 1
ATOM 1676 C CA . LEU A 1 213 ? 1.015 -18.228 -24.232 1.00 85.50 213 LEU A CA 1
ATOM 1677 C C . LEU A 1 213 ? 1.878 -19.222 -23.450 1.00 85.50 213 LEU A C 1
ATOM 1679 O O . LEU A 1 213 ? 3.079 -19.010 -23.314 1.00 85.50 213 LEU A O 1
ATOM 1683 N N . GLY A 1 214 ? 1.288 -20.303 -22.939 1.00 83.19 214 GLY A N 1
ATOM 1684 C CA . GLY A 1 214 ? 2.013 -21.393 -22.294 1.00 83.19 214 GLY A CA 1
ATOM 1685 C C . GLY A 1 214 ? 3.005 -22.061 -23.245 1.00 83.19 214 GLY A C 1
ATOM 1686 O O . GLY A 1 214 ? 4.157 -22.254 -22.873 1.00 83.19 214 GLY A O 1
ATOM 1687 N N . ALA A 1 215 ? 2.600 -22.339 -24.486 1.00 78.88 215 ALA A N 1
ATOM 1688 C CA . ALA A 1 215 ? 3.485 -22.912 -25.500 1.00 78.88 215 ALA A CA 1
ATOM 1689 C C . ALA A 1 215 ? 4.688 -22.002 -25.811 1.00 78.88 215 ALA A C 1
ATOM 1691 O O . ALA A 1 215 ? 5.805 -22.499 -25.934 1.00 78.88 215 ALA A O 1
ATOM 1692 N N . ILE A 1 216 ? 4.477 -20.679 -25.856 1.00 79.75 216 ILE A N 1
ATOM 1693 C CA . ILE A 1 216 ? 5.554 -19.690 -26.028 1.00 79.75 216 ILE A CA 1
ATOM 1694 C C . ILE A 1 216 ? 6.464 -19.647 -24.788 1.00 79.75 216 ILE A C 1
ATOM 1696 O O . ILE A 1 216 ? 7.683 -19.702 -24.915 1.00 79.75 216 ILE A O 1
ATOM 1700 N N . ARG A 1 217 ? 5.886 -19.569 -23.580 1.00 75.00 217 ARG A N 1
ATOM 1701 C CA . ARG A 1 217 ? 6.627 -19.421 -22.310 1.00 75.00 217 ARG A CA 1
ATOM 1702 C C . ARG A 1 217 ? 7.491 -20.625 -21.958 1.00 75.00 217 ARG A C 1
ATOM 1704 O O . ARG A 1 217 ? 8.555 -20.449 -21.379 1.00 75.00 217 ARG A O 1
ATOM 1711 N N . TRP A 1 218 ? 7.010 -21.826 -22.264 1.00 65.75 218 TRP A N 1
ATOM 1712 C CA . TRP A 1 218 ? 7.667 -23.081 -21.900 1.00 65.75 218 TRP A CA 1
ATOM 1713 C C . TRP A 1 218 ? 8.436 -23.719 -23.056 1.00 65.75 218 TRP A C 1
ATOM 1715 O O . TRP A 1 218 ? 8.904 -24.840 -22.897 1.00 65.75 218 TRP A O 1
ATOM 1725 N N . GLY A 1 219 ? 8.564 -23.019 -24.192 1.00 54.06 219 GLY A N 1
ATOM 1726 C CA . GLY A 1 219 ? 9.460 -23.368 -25.291 1.00 54.06 219 GLY A CA 1
ATOM 1727 C C . GLY A 1 219 ? 9.481 -24.857 -25.621 1.00 54.06 219 GLY A C 1
ATOM 1728 O O . GLY A 1 219 ? 10.466 -25.537 -25.340 1.00 54.06 219 GLY A O 1
ATOM 1729 N N . LYS A 1 220 ? 8.430 -25.379 -26.267 1.00 51.09 220 LYS A N 1
ATOM 1730 C CA . LYS A 1 220 ? 8.647 -26.588 -27.069 1.00 51.09 220 LYS A CA 1
ATOM 1731 C C . LYS A 1 220 ? 9.627 -26.204 -28.173 1.00 51.09 220 LYS A C 1
ATOM 1733 O O . LYS A 1 220 ? 9.280 -25.438 -29.068 1.00 51.09 220 LYS A O 1
ATOM 1738 N N . GLY A 1 221 ? 10.852 -26.716 -28.083 1.00 46.25 221 GLY A N 1
ATOM 1739 C CA . GLY A 1 221 ? 11.761 -26.733 -29.216 1.00 46.25 221 GLY A CA 1
ATOM 1740 C C . GLY A 1 221 ? 11.048 -27.331 -30.431 1.00 46.25 221 GLY A C 1
ATOM 1741 O O . GLY A 1 221 ? 10.446 -28.395 -30.324 1.00 46.25 221 GLY A O 1
ATOM 1742 N N . GLY A 1 222 ? 11.090 -26.594 -31.542 1.00 45.47 222 GLY A N 1
ATOM 1743 C CA . GLY A 1 222 ? 10.901 -27.059 -32.917 1.00 45.47 222 GLY A CA 1
ATOM 1744 C C . GLY A 1 222 ? 9.700 -27.958 -33.228 1.00 45.47 222 GLY A C 1
ATOM 1745 O O . GLY A 1 222 ? 9.767 -29.175 -33.101 1.00 45.47 222 GLY A O 1
ATOM 1746 N N . SER A 1 223 ? 8.664 -27.391 -33.842 1.00 38.72 223 SER A N 1
ATOM 1747 C CA . SER A 1 223 ? 8.164 -27.917 -35.124 1.00 38.72 223 SER A CA 1
ATOM 1748 C C . SER A 1 223 ? 7.403 -26.819 -35.851 1.00 38.72 223 SER A C 1
ATOM 1750 O O . SER A 1 223 ? 6.478 -26.206 -35.328 1.00 38.72 223 SER A O 1
ATOM 1752 N N . ASN A 1 224 ? 7.901 -26.547 -37.046 1.00 48.34 224 ASN A N 1
ATOM 1753 C CA . ASN A 1 224 ? 7.381 -25.640 -38.043 1.00 48.34 224 ASN A CA 1
ATOM 1754 C C . ASN A 1 224 ? 6.160 -26.292 -38.708 1.00 48.34 224 ASN A C 1
ATOM 1756 O O . ASN A 1 224 ? 6.334 -27.268 -39.428 1.00 48.34 224 ASN A O 1
ATOM 1760 N N . GLU A 1 225 ? 4.961 -25.758 -38.493 1.00 36.75 225 GLU A N 1
ATOM 1761 C CA . GLU A 1 225 ? 3.810 -25.994 -39.371 1.00 36.75 225 GLU A CA 1
ATOM 1762 C C . GLU A 1 225 ? 3.147 -24.643 -39.640 1.00 36.75 225 GLU A C 1
ATOM 1764 O O . GLU A 1 225 ? 2.381 -24.111 -38.835 1.00 36.75 225 GLU A O 1
ATOM 1769 N N . GLN A 1 226 ? 3.508 -24.052 -40.780 1.00 40.50 226 GLN A N 1
ATOM 1770 C CA . GLN A 1 226 ? 2.705 -23.009 -41.402 1.00 40.50 226 GLN A CA 1
ATOM 1771 C C . GLN A 1 226 ? 1.445 -23.659 -41.996 1.00 40.50 226 GLN A C 1
ATOM 1773 O O . GLN A 1 226 ? 1.560 -24.705 -42.636 1.00 40.50 226 GLN A O 1
ATOM 1778 N N . PRO A 1 227 ? 0.250 -23.069 -41.834 1.00 43.44 227 PRO A N 1
ATOM 1779 C CA . PRO A 1 227 ? -0.930 -23.549 -42.534 1.00 43.44 227 PRO A CA 1
ATOM 1780 C C . PRO A 1 227 ? -0.796 -23.246 -44.032 1.00 43.44 227 PRO A C 1
ATOM 1782 O O . PRO A 1 227 ? -0.686 -22.088 -44.434 1.00 43.44 227 PRO A O 1
ATOM 1785 N N . SER A 1 228 ? -0.809 -24.296 -44.854 1.00 33.84 228 SER A N 1
ATOM 1786 C CA . SER A 1 228 ? -0.950 -24.200 -46.306 1.00 33.84 228 SER A CA 1
ATOM 1787 C C . SER A 1 228 ? -2.299 -23.562 -46.645 1.00 33.84 228 SER A C 1
ATOM 1789 O O . SER A 1 228 ? -3.349 -24.162 -46.401 1.00 33.84 228 SER A O 1
ATOM 1791 N N . ALA A 1 229 ? -2.271 -22.349 -47.191 1.00 39.16 229 ALA A N 1
ATOM 1792 C CA . ALA A 1 229 ? -3.413 -21.777 -47.888 1.00 39.16 229 ALA A CA 1
ATOM 1793 C C . ALA A 1 229 ? -3.525 -22.428 -49.277 1.00 39.16 229 ALA A C 1
ATOM 1795 O O . ALA A 1 229 ? -2.510 -22.636 -49.945 1.00 39.16 229 ALA A O 1
ATOM 1796 N N . ALA A 1 230 ? -4.759 -22.797 -49.621 1.00 35.16 230 ALA A N 1
ATOM 1797 C CA . ALA A 1 230 ? -5.186 -23.362 -50.897 1.00 35.16 230 ALA A CA 1
ATOM 1798 C C . ALA A 1 230 ? -5.122 -22.347 -52.046 1.00 35.16 230 ALA A C 1
ATOM 1800 O O . ALA A 1 230 ? -5.218 -21.130 -51.758 1.00 35.16 230 ALA A O 1
#